Protein AF-A0A831RT32-F1 (afdb_monomer_lite)

pLDDT: mean 75.42, std 24.75, range [31.48, 98.69]

Organism: NCBI:txid1076588

Radius of gyration: 24.46 Å; chains: 1; bounding box: 50×100×45 Å

Secondary structure (DSSP, 8-state):
--PPPPPPP-----------------TTSSSSSTTSSEEEESSEEEEGGG-SSSS-EEEEEE-SS--EEEEE--GGGSSS-EEEEEEEEEEE-TTEEE-TT-EEEEEEEE-TT--EEEEEEEEEETTEEEEEEEETTT--B---EEPPSSEEEEEEEEE-STT-EEEEEE--STT-EEEEEE----TT----EEEEEE-SB-TTEEEEEEEEEEEEEEEETT-------BTTB-----S----TT--EEEETTTEEEE-S--B--TT--EEEEESEEE--TT-B--TT--EEEEE-

Structure (mmCIF, N/CA/C/O backbone):
data_AF-A0A831RT32-F1
#
_entry.id   AF-A0A831RT32-F1
#
loop_
_atom_site.group_PDB
_atom_site.id
_atom_site.type_symbol
_atom_site.label_atom_id
_atom_site.label_alt_id
_atom_site.label_comp_id
_atom_site.label_asym_id
_atom_site.label_entity_id
_atom_site.label_seq_id
_atom_site.pdbx_PDB_ins_code
_atom_site.Cartn_x
_atom_site.Cartn_y
_atom_site.Cartn_z
_atom_site.occupancy
_atom_site.B_iso_or_equiv
_atom_site.auth_seq_id
_atom_site.auth_comp_id
_atom_site.auth_asym_id
_atom_site.auth_atom_id
_atom_site.pdbx_PDB_model_num
ATOM 1 N N . MET A 1 1 ? -26.803 -86.144 8.414 1.00 46.16 1 MET A N 1
ATOM 2 C CA . MET A 1 1 ? -25.944 -85.295 7.559 1.00 46.16 1 MET A CA 1
ATOM 3 C C . MET A 1 1 ? -26.724 -84.035 7.213 1.00 46.16 1 MET A C 1
ATOM 5 O O . MET A 1 1 ? -27.647 -84.109 6.420 1.00 46.16 1 MET A O 1
ATOM 9 N N . SER A 1 2 ? -26.439 -82.923 7.895 1.00 45.75 2 SER A N 1
ATOM 10 C CA . SER A 1 2 ? -27.152 -81.647 7.740 1.00 45.75 2 SER A CA 1
ATOM 11 C C . SER A 1 2 ? -26.235 -80.660 7.019 1.00 45.75 2 SER A C 1
ATOM 13 O O . SER A 1 2 ? -25.162 -80.343 7.531 1.00 45.75 2 SER A O 1
ATOM 15 N N . GLN A 1 3 ? -26.614 -80.238 5.810 1.00 43.75 3 GLN A N 1
ATOM 16 C CA . GLN A 1 3 ? -25.879 -79.235 5.039 1.00 43.75 3 GLN A CA 1
ATOM 17 C C . GLN A 1 3 ? -26.384 -77.829 5.383 1.00 43.75 3 GLN A C 1
ATOM 19 O O . GLN A 1 3 ? -27.539 -77.490 5.129 1.00 43.75 3 GLN A O 1
ATOM 24 N N . LYS A 1 4 ? -25.497 -76.997 5.942 1.00 51.19 4 LYS A N 1
ATOM 25 C CA . LYS A 1 4 ? -25.697 -75.552 6.110 1.00 51.19 4 LYS A CA 1
ATOM 26 C C . LYS A 1 4 ? -25.405 -74.841 4.781 1.00 51.19 4 LYS A C 1
ATOM 28 O O . LYS A 1 4 ? -24.271 -74.859 4.315 1.00 51.19 4 LYS A O 1
ATOM 33 N N . LYS A 1 5 ? -26.420 -74.192 4.201 1.00 55.75 5 LYS A N 1
ATOM 34 C CA . LYS A 1 5 ? -26.277 -73.207 3.114 1.00 55.75 5 LYS A CA 1
ATOM 35 C C . LYS A 1 5 ? -25.813 -71.868 3.699 1.00 55.75 5 LYS A C 1
ATOM 37 O O . LYS A 1 5 ? -26.471 -71.336 4.589 1.00 55.75 5 LYS A O 1
ATOM 42 N N . ALA A 1 6 ? -24.706 -71.333 3.189 1.00 46.09 6 ALA A N 1
ATOM 43 C CA . ALA A 1 6 ? -24.235 -69.980 3.470 1.00 46.09 6 ALA A CA 1
ATOM 44 C C . ALA A 1 6 ? -24.853 -68.993 2.464 1.00 46.09 6 ALA A C 1
ATOM 46 O O . ALA A 1 6 ? -24.818 -69.234 1.258 1.00 46.09 6 ALA A O 1
ATOM 47 N N . ALA A 1 7 ? -25.434 -67.902 2.964 1.00 46.53 7 ALA A N 1
ATOM 48 C CA . ALA A 1 7 ? -25.943 -66.796 2.161 1.00 46.53 7 ALA A CA 1
ATOM 49 C C . ALA A 1 7 ? -24.813 -65.780 1.924 1.00 46.53 7 ALA A C 1
ATOM 51 O O . ALA A 1 7 ? -24.265 -65.228 2.876 1.00 46.53 7 ALA A O 1
ATOM 52 N N . GLY A 1 8 ? -24.453 -65.560 0.657 1.00 40.28 8 GLY A N 1
ATOM 53 C CA . GLY A 1 8 ? -23.515 -64.518 0.242 1.00 40.28 8 GLY A CA 1
ATOM 54 C C . GLY A 1 8 ? -24.227 -63.172 0.120 1.00 40.28 8 GLY A C 1
ATOM 55 O O . GLY A 1 8 ? -25.180 -63.047 -0.647 1.00 40.28 8 GLY A O 1
ATOM 56 N N . SER A 1 9 ? -23.770 -62.178 0.882 1.00 47.66 9 SER A N 1
ATOM 57 C CA . SER A 1 9 ? -24.224 -60.788 0.788 1.00 47.66 9 SER A CA 1
ATOM 58 C C . SER A 1 9 ? -23.385 -60.045 -0.253 1.00 47.66 9 SER A C 1
ATOM 60 O O . SER A 1 9 ? -22.160 -59.991 -0.152 1.00 47.66 9 SER A O 1
ATOM 62 N N . LEU A 1 10 ? -24.052 -59.510 -1.276 1.00 48.50 10 LEU A N 1
ATOM 63 C CA . LEU A 1 10 ? -23.459 -58.784 -2.395 1.00 48.50 10 LEU A CA 1
ATOM 64 C C . LEU A 1 10 ? -23.411 -57.284 -2.045 1.00 48.50 10 LEU A C 1
ATOM 66 O O . LEU A 1 10 ? -24.408 -56.579 -2.187 1.00 48.50 10 LEU A O 1
ATOM 70 N N . PHE A 1 11 ? -22.266 -56.790 -1.572 1.00 36.91 11 PHE A N 1
ATOM 71 C CA . PHE A 1 11 ? -22.050 -55.356 -1.347 1.00 36.91 11 PHE A CA 1
ATOM 72 C C . PHE A 1 11 ? -21.771 -54.652 -2.684 1.00 36.91 11 PHE A C 1
ATOM 74 O O . PHE A 1 11 ? -20.750 -54.896 -3.326 1.00 36.91 11 PHE A O 1
ATOM 81 N N . ARG A 1 12 ? -22.685 -53.775 -3.117 1.00 42.41 12 ARG A N 1
ATOM 82 C CA . ARG A 1 12 ? -22.475 -52.847 -4.239 1.00 42.41 12 ARG A CA 1
ATOM 83 C C . ARG A 1 12 ? -21.826 -51.566 -3.710 1.00 42.41 12 ARG A C 1
ATOM 85 O O . ARG A 1 12 ? -22.452 -50.847 -2.939 1.00 42.41 12 ARG A O 1
ATOM 92 N N . PHE A 1 13 ? -20.600 -51.281 -4.142 1.00 34.03 13 PHE A N 1
ATOM 93 C CA . PHE A 1 13 ? -19.961 -49.979 -3.952 1.00 34.03 13 PHE A CA 1
ATOM 94 C C . PHE A 1 13 ? -20.549 -48.977 -4.951 1.00 34.03 13 PHE A C 1
ATOM 96 O O . PHE A 1 13 ? -20.459 -49.172 -6.163 1.00 34.03 13 PHE A O 1
ATOM 103 N N . LEU A 1 14 ? -21.180 -47.925 -4.432 1.00 34.22 14 LEU A N 1
ATOM 104 C CA . LEU A 1 14 ? -21.612 -46.759 -5.193 1.00 34.22 14 LEU A CA 1
ATOM 105 C C . LEU A 1 14 ? -20.504 -45.705 -5.069 1.00 34.22 14 LEU A C 1
ATOM 107 O O . LEU A 1 14 ? -20.332 -45.110 -4.008 1.00 34.22 14 LEU A O 1
ATOM 111 N N . THR A 1 15 ? -19.718 -45.514 -6.124 1.00 34.31 15 THR A N 1
ATOM 112 C CA . THR A 1 15 ? -18.661 -44.497 -6.158 1.00 34.31 15 THR A CA 1
ATOM 113 C C . THR A 1 15 ? -19.296 -43.138 -6.449 1.00 34.31 15 THR A C 1
ATOM 115 O O . THR A 1 15 ? -19.610 -42.824 -7.595 1.00 34.31 15 THR A O 1
ATOM 118 N N . LEU A 1 16 ? -19.531 -42.341 -5.406 1.00 33.62 16 LEU A N 1
ATOM 119 C CA . LEU A 1 16 ? -19.860 -40.922 -5.534 1.00 33.62 16 LEU A CA 1
ATOM 120 C C . LEU A 1 16 ? -18.562 -40.164 -5.832 1.00 33.62 16 LEU A C 1
ATOM 122 O O . LEU A 1 16 ? -17.690 -40.047 -4.975 1.00 33.62 16 LEU A O 1
ATOM 126 N N . ALA A 1 17 ? -18.417 -39.683 -7.065 1.00 36.03 17 ALA A N 1
ATOM 127 C CA . ALA A 1 17 ? -17.377 -38.727 -7.413 1.00 36.03 17 ALA A CA 1
ATOM 128 C C . ALA A 1 17 ? -17.762 -37.365 -6.816 1.00 36.03 17 ALA A C 1
ATOM 130 O O . ALA A 1 17 ? -18.575 -36.636 -7.383 1.00 36.03 17 ALA A O 1
ATOM 131 N N . SER A 1 18 ? -17.218 -37.049 -5.642 1.00 35.16 18 SER A N 1
ATOM 132 C CA . SER A 1 18 ? -17.316 -35.716 -5.052 1.00 35.16 18 SER A CA 1
ATOM 133 C C . SER A 1 18 ? -16.333 -34.786 -5.757 1.00 35.16 18 SER A C 1
ATOM 135 O O . SER A 1 18 ? -15.127 -34.847 -5.527 1.00 35.16 18 SER A O 1
ATOM 137 N N . THR A 1 19 ? -16.847 -33.926 -6.632 1.00 34.12 19 THR A N 1
ATOM 138 C CA . THR A 1 19 ? -16.092 -32.815 -7.219 1.00 34.12 19 THR A CA 1
ATOM 139 C C . THR A 1 19 ? -15.856 -31.766 -6.131 1.00 34.12 19 THR A C 1
ATOM 141 O O . THR A 1 19 ? -16.726 -30.951 -5.835 1.00 34.12 19 THR A O 1
ATOM 144 N N . PHE A 1 20 ? -14.696 -31.830 -5.484 1.00 37.28 20 PHE A N 1
ATOM 145 C CA . PHE A 1 20 ? -14.276 -30.883 -4.454 1.00 37.28 20 PHE A CA 1
ATOM 146 C C . PHE A 1 20 ? -13.779 -29.589 -5.120 1.00 37.28 20 PHE A C 1
ATOM 148 O O . PHE A 1 20 ? -12.751 -29.592 -5.795 1.00 37.28 20 PHE A O 1
ATOM 155 N N . PHE A 1 21 ? -14.499 -28.480 -4.938 1.00 31.48 21 PHE A N 1
ATOM 156 C CA . PHE A 1 21 ? -13.998 -27.143 -5.261 1.00 31.48 21 PHE A CA 1
ATOM 157 C C . PHE A 1 21 ? -13.186 -26.622 -4.069 1.00 31.48 21 PHE A C 1
ATOM 159 O O . PHE A 1 21 ? -13.742 -26.216 -3.050 1.00 31.48 21 PHE A O 1
ATOM 166 N N . LEU A 1 22 ? -11.858 -26.642 -4.188 1.00 33.75 22 LEU A N 1
ATOM 167 C CA . LEU A 1 22 ? -10.961 -25.938 -3.274 1.00 33.75 22 LEU A CA 1
ATOM 168 C C . LEU A 1 22 ? -11.117 -24.428 -3.505 1.00 33.75 22 LEU A C 1
ATOM 170 O O . LEU A 1 22 ? -10.600 -23.893 -4.482 1.00 33.75 22 LEU A O 1
ATOM 174 N N . PHE A 1 23 ? -11.788 -23.720 -2.595 1.00 35.06 23 PHE A N 1
ATOM 175 C CA . PHE A 1 23 ? -11.632 -22.267 -2.481 1.00 35.06 23 PHE A CA 1
ATOM 176 C C . PHE A 1 23 ? -10.277 -21.967 -1.825 1.00 35.06 23 PHE A C 1
ATOM 178 O O . PHE A 1 23 ? -10.206 -21.574 -0.659 1.00 35.06 23 PHE A O 1
ATOM 185 N N . GLN A 1 24 ? -9.184 -22.163 -2.567 1.00 36.88 24 GLN A N 1
ATOM 186 C CA . GLN A 1 24 ? -7.940 -21.465 -2.263 1.00 36.88 24 GLN A CA 1
ATOM 187 C C . GLN A 1 24 ? -8.232 -19.968 -2.389 1.00 36.88 24 GLN A C 1
ATOM 189 O O . GLN A 1 24 ? -8.545 -19.480 -3.470 1.00 36.88 24 GLN A O 1
ATOM 194 N N . GLN A 1 25 ? -8.102 -19.215 -1.298 1.00 41.03 25 GLN A N 1
ATOM 195 C CA . GLN A 1 25 ? -7.985 -17.757 -1.379 1.00 41.03 25 GLN A CA 1
ATOM 196 C C . GLN A 1 25 ? -6.566 -17.346 -1.796 1.00 41.03 25 GLN A C 1
ATOM 198 O O . GLN A 1 25 ? -5.976 -16.442 -1.221 1.00 41.03 25 GLN A O 1
ATOM 203 N N . GLY A 1 26 ? -6.025 -18.023 -2.809 1.00 45.09 26 GLY A N 1
ATOM 204 C CA . GLY A 1 26 ? -4.974 -17.472 -3.641 1.00 45.09 26 GLY A CA 1
ATOM 205 C C . GLY A 1 26 ? -5.675 -16.716 -4.755 1.00 45.09 26 GLY A C 1
ATOM 206 O O . GLY A 1 26 ? -6.022 -17.306 -5.775 1.00 45.09 26 GLY A O 1
ATOM 207 N N . GLN A 1 27 ? -5.922 -15.421 -4.576 1.00 47.28 27 GLN A N 1
ATOM 208 C CA . GLN A 1 27 ? -6.467 -14.571 -5.641 1.00 47.28 27 GLN A CA 1
ATOM 209 C C . GLN A 1 27 ? -5.466 -14.339 -6.804 1.00 47.28 27 GLN A C 1
ATOM 211 O O . GLN A 1 27 ? -5.582 -13.360 -7.528 1.00 47.28 27 GLN A O 1
ATOM 216 N N . ALA A 1 28 ? -4.515 -15.258 -7.017 1.00 41.78 28 ALA A N 1
ATOM 217 C CA . ALA A 1 28 ? -3.429 -15.166 -7.993 1.00 41.78 28 ALA A CA 1
ATOM 218 C C . ALA A 1 28 ? -3.526 -16.173 -9.165 1.00 41.78 28 ALA A C 1
ATOM 220 O O . ALA A 1 28 ? -2.687 -16.149 -10.056 1.00 41.78 28 ALA A O 1
ATOM 221 N N . LEU A 1 29 ? -4.535 -17.058 -9.221 1.00 48.84 29 LEU A N 1
ATOM 222 C CA . LEU A 1 29 ? -4.572 -18.138 -10.234 1.00 48.84 29 LEU A CA 1
ATOM 223 C C . LEU A 1 29 ? -4.987 -17.711 -11.652 1.00 48.84 29 LEU A C 1
ATOM 225 O O . LEU A 1 29 ? -4.848 -18.482 -12.597 1.00 48.84 29 LEU A O 1
ATOM 229 N N . ALA A 1 30 ? -5.478 -16.492 -11.831 1.00 61.38 30 ALA A N 1
ATOM 230 C CA . ALA A 1 30 ? -5.622 -15.893 -13.148 1.00 61.38 30 ALA A CA 1
ATOM 231 C C . ALA A 1 30 ? -4.913 -14.552 -13.069 1.00 61.38 30 ALA A C 1
ATOM 233 O O . ALA A 1 30 ? -5.273 -13.772 -12.194 1.00 61.38 30 ALA A O 1
ATOM 234 N N . CYS A 1 31 ? -3.932 -14.291 -13.938 1.00 83.62 31 CYS A N 1
ATOM 235 C CA . CYS A 1 31 ? -3.290 -12.984 -14.114 1.00 83.62 31 CYS A CA 1
ATOM 236 C C . CYS A 1 31 ? -4.353 -11.922 -14.459 1.00 83.62 31 CYS A C 1
ATOM 238 O O . CYS A 1 31 ? -4.550 -11.548 -15.612 1.00 83.62 31 CYS A O 1
ATOM 240 N N . SER A 1 32 ? -5.109 -11.502 -13.454 1.00 89.69 32 SER A N 1
ATOM 241 C CA . SER A 1 32 ? -6.352 -10.757 -13.546 1.00 89.69 32 SER A CA 1
ATOM 242 C C . SER A 1 32 ? -6.534 -9.968 -12.261 1.00 89.69 32 SER A C 1
ATOM 244 O O . SER A 1 32 ? -6.244 -10.448 -11.167 1.00 89.69 32 SER A O 1
ATOM 246 N N . THR A 1 33 ? -7.089 -8.769 -12.386 1.00 92.00 33 THR A N 1
ATOM 247 C CA . THR A 1 33 ? -7.470 -7.939 -11.242 1.00 92.00 33 THR A CA 1
ATOM 248 C C . THR A 1 33 ? -8.922 -8.159 -10.809 1.00 92.00 33 THR A C 1
ATOM 250 O O . THR A 1 33 ? -9.386 -7.511 -9.879 1.00 92.00 33 THR A O 1
ATOM 253 N N . SER A 1 34 ? -9.647 -9.101 -11.425 1.00 89.81 34 SER A N 1
ATOM 254 C CA . SER A 1 34 ? -11.077 -9.365 -11.169 1.00 89.81 34 SER A CA 1
ATOM 255 C C . SER A 1 34 ? -11.418 -9.785 -9.737 1.00 89.81 34 SER A C 1
ATOM 257 O O . SER A 1 34 ? -12.589 -9.889 -9.386 1.00 89.81 34 SER A O 1
ATOM 259 N N . ALA A 1 35 ? -10.405 -10.118 -8.945 1.00 84.44 35 ALA A N 1
ATOM 260 C CA . ALA A 1 35 ? -10.546 -10.546 -7.566 1.00 84.44 35 ALA A CA 1
ATOM 261 C C . ALA A 1 35 ? -10.611 -9.352 -6.583 1.00 84.44 35 ALA A C 1
ATOM 263 O O . ALA A 1 35 ? -11.144 -9.483 -5.479 1.00 84.44 35 ALA A O 1
ATOM 264 N N . TRP A 1 36 ? -10.140 -8.182 -7.031 1.00 92.19 36 TRP A N 1
ATOM 265 C CA . TRP A 1 36 ? -10.277 -6.896 -6.355 1.00 92.19 36 TRP A CA 1
ATOM 266 C C . TRP A 1 36 ? -11.690 -6.335 -6.538 1.00 92.19 36 TRP A C 1
ATOM 268 O O . TRP A 1 36 ? -12.371 -6.631 -7.519 1.00 92.19 36 TRP A O 1
ATOM 278 N N . SER A 1 37 ? -12.137 -5.487 -5.610 1.00 93.69 37 SER A N 1
ATOM 279 C CA . SER A 1 37 ? -13.464 -4.861 -5.677 1.00 93.69 37 SER A CA 1
ATOM 280 C C . SER A 1 37 ? -13.613 -3.946 -6.893 1.00 93.69 37 SER A C 1
ATOM 282 O O . SER A 1 37 ? -14.695 -3.860 -7.470 1.00 93.69 37 SER A O 1
ATOM 284 N N . SER A 1 38 ? -12.536 -3.266 -7.289 1.00 96.00 38 SER A N 1
ATOM 285 C CA . SER A 1 38 ? -12.465 -2.526 -8.549 1.00 96.00 38 SER A CA 1
ATOM 286 C C . SER A 1 38 ? -11.019 -2.342 -9.017 1.00 96.00 38 SER A C 1
ATOM 288 O O . SER A 1 38 ? -10.062 -2.559 -8.271 1.00 96.00 38 SER A O 1
ATOM 290 N N . THR A 1 39 ? -10.862 -1.939 -10.275 1.00 96.38 39 THR A N 1
ATOM 291 C CA . THR A 1 39 ? -9.598 -1.492 -10.873 1.00 96.38 39 THR A CA 1
ATOM 292 C C . THR A 1 39 ? -9.864 -0.173 -11.585 1.00 96.38 39 THR A C 1
ATOM 294 O O . THR A 1 39 ? -10.902 -0.037 -12.232 1.00 96.38 39 THR A O 1
ATOM 297 N N . ASP A 1 40 ? -8.956 0.785 -11.450 1.00 96.50 40 ASP A N 1
ATOM 298 C CA . ASP A 1 40 ? -9.033 2.089 -12.109 1.00 96.50 40 ASP A CA 1
ATOM 299 C C . ASP A 1 40 ? -7.669 2.472 -12.698 1.00 96.50 40 ASP A C 1
ATOM 301 O O . ASP A 1 40 ? -6.623 2.013 -12.233 1.00 96.50 40 ASP A O 1
ATOM 305 N N . GLY A 1 41 ? -7.684 3.314 -13.727 1.00 94.25 41 GLY A N 1
ATOM 306 C CA . GLY A 1 41 ? -6.512 3.750 -14.472 1.00 94.25 41 GLY A CA 1
ATOM 307 C C . GLY A 1 41 ? -5.870 2.650 -15.321 1.00 94.25 41 GLY A C 1
ATOM 308 O O . GLY A 1 41 ? -6.421 1.571 -15.532 1.00 94.25 41 GLY A O 1
ATOM 309 N N . THR A 1 42 ? -4.689 2.954 -15.859 1.00 92.44 42 THR A N 1
ATOM 310 C CA . THR A 1 42 ? -3.961 2.063 -16.784 1.00 92.44 42 THR A CA 1
ATOM 311 C C . THR A 1 42 ? -2.579 1.676 -16.278 1.00 92.44 42 THR A C 1
ATOM 313 O O . THR A 1 42 ? -1.903 0.875 -16.915 1.00 92.44 42 THR A O 1
ATOM 316 N N . ALA A 1 43 ? -2.130 2.253 -15.161 1.00 93.75 43 ALA A N 1
ATOM 317 C CA . ALA A 1 43 ? -0.809 1.975 -14.609 1.00 93.75 43 ALA A CA 1
ATOM 318 C C . ALA A 1 43 ? -0.735 0.652 -13.831 1.00 93.75 43 ALA A C 1
ATOM 320 O O . ALA A 1 43 ? 0.352 0.295 -13.401 1.00 93.75 43 ALA A O 1
ATOM 321 N N . VAL A 1 44 ? -1.845 -0.071 -13.635 1.00 95.12 44 VAL A N 1
ATOM 322 C CA . VAL A 1 44 ? -1.867 -1.366 -12.935 1.00 95.12 44 VAL A CA 1
ATOM 323 C C . VAL A 1 44 ? -2.308 -2.464 -13.881 1.00 95.12 44 VAL A C 1
ATOM 325 O O . VAL A 1 44 ? -3.378 -2.383 -14.482 1.00 95.12 44 VAL A O 1
ATOM 328 N N . THR A 1 45 ? -1.503 -3.517 -13.981 1.00 95.31 45 THR A N 1
ATOM 329 C CA . THR A 1 45 ? -1.826 -4.708 -14.774 1.00 95.31 45 THR A CA 1
ATOM 330 C C . THR A 1 45 ? -1.389 -5.967 -14.041 1.00 95.31 45 THR A C 1
ATOM 332 O O . THR A 1 45 ? -0.383 -5.957 -13.342 1.00 95.31 45 THR A O 1
ATOM 335 N N . ALA A 1 46 ? -2.130 -7.063 -14.192 1.00 93.12 46 ALA A N 1
ATOM 336 C CA . ALA A 1 46 ? -1.695 -8.362 -13.691 1.00 93.12 46 ALA A CA 1
ATOM 337 C C . ALA A 1 46 ? -0.856 -9.075 -14.764 1.00 93.12 46 ALA A C 1
ATOM 339 O O . ALA A 1 46 ? -1.311 -9.214 -15.901 1.00 93.12 46 ALA A O 1
ATOM 340 N N . VAL A 1 47 ? 0.365 -9.501 -14.429 1.00 94.62 47 VAL A N 1
ATOM 341 C CA . VAL A 1 47 ? 1.327 -10.068 -15.391 1.00 94.62 47 VAL A CA 1
ATOM 342 C C . VAL A 1 47 ? 2.158 -11.196 -14.777 1.00 94.62 47 VAL A C 1
ATOM 344 O O . VAL A 1 47 ? 2.454 -11.180 -13.585 1.00 94.62 47 VAL A O 1
ATOM 347 N N . ASN A 1 48 ? 2.611 -12.143 -15.606 1.00 91.19 48 ASN A N 1
ATOM 348 C CA . ASN A 1 48 ? 3.420 -13.272 -15.131 1.00 91.19 48 ASN A CA 1
ATOM 349 C C . ASN A 1 48 ? 4.817 -12.869 -14.648 1.00 91.19 48 ASN A C 1
ATOM 351 O O . ASN A 1 48 ? 5.401 -13.511 -13.786 1.00 91.19 48 ASN A O 1
ATOM 355 N N . ALA A 1 49 ? 5.375 -11.805 -15.227 1.00 87.25 49 ALA A N 1
ATOM 356 C CA . ALA A 1 49 ? 6.719 -11.342 -14.896 1.00 87.25 49 ALA A CA 1
ATOM 357 C C . ALA A 1 49 ? 6.810 -10.644 -13.526 1.00 87.25 49 ALA A C 1
ATOM 359 O O . ALA A 1 49 ? 7.914 -10.328 -13.106 1.00 87.25 49 ALA A O 1
ATOM 360 N N . ALA A 1 50 ? 5.675 -10.405 -12.862 1.00 89.81 50 ALA A N 1
ATOM 361 C CA . ALA A 1 50 ? 5.576 -9.700 -11.586 1.00 89.81 50 ALA A CA 1
ATOM 362 C C . ALA A 1 50 ? 5.351 -10.649 -10.393 1.00 89.81 50 ALA A C 1
ATOM 364 O O . ALA A 1 50 ? 4.819 -10.221 -9.376 1.00 89.81 50 ALA A O 1
ATOM 365 N N . ALA A 1 51 ? 5.693 -11.934 -10.524 1.00 90.56 51 ALA A N 1
ATOM 366 C CA . ALA A 1 51 ? 5.453 -12.938 -9.491 1.00 90.56 51 ALA A CA 1
ATOM 367 C C . ALA A 1 51 ? 6.665 -13.102 -8.554 1.00 90.56 51 ALA A C 1
ATOM 369 O O . ALA A 1 51 ? 7.786 -13.362 -9.000 1.00 90.56 51 ALA A O 1
ATOM 370 N N . TYR A 1 52 ? 6.417 -12.989 -7.253 1.00 90.62 52 TYR A N 1
ATOM 371 C CA . TYR A 1 52 ? 7.279 -13.487 -6.184 1.00 90.62 52 TYR A CA 1
ATOM 372 C C . TYR A 1 52 ? 6.939 -14.952 -5.866 1.00 90.62 52 TYR A C 1
ATOM 374 O O . TYR A 1 52 ? 7.834 -15.785 -5.721 1.00 90.62 52 TYR A O 1
ATOM 382 N N . GLU A 1 53 ? 5.645 -15.272 -5.803 1.00 86.38 53 GLU A N 1
ATOM 383 C CA . GLU A 1 53 ? 5.093 -16.602 -5.562 1.00 86.38 53 GLU A CA 1
ATOM 384 C C . GLU A 1 53 ? 4.031 -16.936 -6.624 1.00 86.38 53 GLU A C 1
ATOM 386 O O . GLU A 1 53 ? 3.181 -16.126 -6.976 1.00 86.38 53 GLU A O 1
ATOM 391 N N . GLY A 1 54 ? 4.026 -18.174 -7.121 1.00 85.50 54 GLY A N 1
ATOM 392 C CA . GLY A 1 54 ? 3.072 -18.584 -8.156 1.00 85.50 54 GLY A CA 1
ATOM 393 C C . GLY A 1 54 ? 3.390 -17.998 -9.538 1.00 85.50 54 GLY A C 1
ATOM 394 O O . GLY A 1 54 ? 4.553 -17.799 -9.879 1.00 85.50 54 GLY A O 1
ATOM 395 N N . ASP A 1 55 ? 2.350 -17.796 -10.354 1.00 87.12 55 ASP A N 1
ATOM 396 C CA . ASP A 1 55 ? 2.493 -17.519 -11.792 1.00 87.12 55 ASP A CA 1
ATOM 397 C C . ASP A 1 55 ? 2.246 -16.056 -12.184 1.00 87.12 55 ASP A C 1
ATOM 399 O O . ASP A 1 55 ? 2.524 -15.694 -13.327 1.00 87.12 55 ASP A O 1
ATOM 403 N N . CYS A 1 56 ? 1.675 -15.234 -11.298 1.00 91.25 56 CYS A N 1
ATOM 404 C CA . CYS A 1 56 ? 1.175 -13.895 -11.612 1.00 91.25 56 CYS A CA 1
ATOM 405 C C . CYS A 1 56 ? 1.327 -12.950 -10.417 1.00 91.25 56 CYS A C 1
ATOM 407 O O . CYS A 1 56 ? 1.009 -13.343 -9.303 1.00 91.25 56 CYS A O 1
ATOM 409 N N . GLY A 1 57 ? 1.651 -11.684 -10.682 1.00 93.56 57 GLY A N 1
ATOM 410 C CA . GLY A 1 57 ? 1.518 -10.590 -9.716 1.00 93.56 57 GLY A CA 1
ATOM 411 C C . GLY A 1 57 ? 1.011 -9.308 -10.377 1.00 93.56 57 GLY A C 1
ATOM 412 O O . GLY A 1 57 ? 0.606 -9.307 -11.544 1.00 93.56 57 GLY A O 1
ATOM 413 N N . LEU A 1 58 ? 1.007 -8.207 -9.633 1.00 95.62 58 LEU A N 1
ATOM 414 C CA . LEU A 1 58 ? 0.623 -6.880 -10.107 1.00 95.62 58 LEU A CA 1
ATOM 415 C C . LEU A 1 58 ? 1.857 -6.088 -10.532 1.00 95.62 58 LEU A C 1
ATOM 417 O O . LEU A 1 58 ? 2.759 -5.867 -9.735 1.00 95.62 58 LEU A O 1
ATOM 421 N N . ARG A 1 59 ? 1.859 -5.583 -11.761 1.00 97.50 59 ARG A N 1
ATOM 422 C CA . ARG A 1 59 ? 2.834 -4.611 -12.250 1.00 97.50 59 ARG A CA 1
ATOM 423 C C . ARG A 1 59 ? 2.253 -3.211 -12.225 1.00 97.50 59 ARG A C 1
ATOM 425 O O . ARG A 1 59 ? 1.196 -2.959 -12.811 1.00 97.50 59 ARG A O 1
ATOM 432 N N . LEU A 1 60 ? 2.996 -2.309 -11.599 1.00 97.38 60 LEU A N 1
ATOM 433 C CA . LEU A 1 60 ? 2.769 -0.875 -11.589 1.00 97.38 60 LEU A CA 1
ATOM 434 C C . LEU A 1 60 ? 3.688 -0.210 -12.609 1.00 97.38 60 LEU A C 1
ATOM 436 O O . LEU A 1 60 ? 4.901 -0.217 -12.425 1.00 97.38 60 LEU A O 1
ATOM 440 N N . THR A 1 61 ? 3.144 0.397 -13.659 1.00 97.50 61 THR A N 1
ATOM 441 C CA . THR A 1 61 ? 3.938 1.147 -14.638 1.00 97.50 61 THR A CA 1
ATOM 442 C C . THR A 1 61 ? 4.010 2.618 -14.255 1.00 97.50 61 THR A C 1
ATOM 444 O O . THR A 1 61 ? 3.016 3.343 -14.284 1.00 97.50 61 THR A O 1
ATOM 447 N N . LEU A 1 62 ? 5.216 3.080 -13.942 1.00 97.44 62 LEU A N 1
ATOM 448 C CA . LEU A 1 62 ? 5.496 4.467 -13.609 1.00 97.44 62 LEU A CA 1
ATOM 449 C C . LEU A 1 62 ? 5.858 5.240 -14.885 1.00 97.44 62 LEU A C 1
ATOM 451 O O . LEU A 1 62 ? 6.689 4.807 -15.684 1.00 97.44 62 LEU A O 1
ATOM 455 N N . SER A 1 63 ? 5.242 6.406 -15.078 1.00 94.81 63 SER A N 1
ATOM 456 C CA . SER A 1 63 ? 5.501 7.292 -16.229 1.00 94.81 63 SER A CA 1
ATOM 457 C C . SER A 1 63 ? 5.447 8.783 -15.870 1.00 94.81 63 SER A C 1
ATOM 459 O O . SER A 1 63 ? 5.321 9.644 -16.742 1.00 94.81 63 SER A O 1
ATOM 461 N N . GLY A 1 64 ? 5.463 9.089 -14.571 1.00 91.12 64 GLY A N 1
ATOM 462 C CA . GLY A 1 64 ? 5.352 10.429 -14.001 1.00 91.12 64 GLY A CA 1
ATOM 463 C C . GLY A 1 64 ? 3.995 11.126 -14.146 1.00 91.12 64 GLY A C 1
ATOM 464 O O . GLY A 1 64 ? 3.837 12.230 -13.636 1.00 91.12 64 GLY A O 1
ATOM 465 N N . THR A 1 65 ? 3.026 10.519 -14.843 1.00 89.81 65 THR A N 1
ATOM 466 C CA . THR A 1 65 ? 1.669 11.079 -15.021 1.00 89.81 65 THR A CA 1
ATOM 467 C C . THR A 1 65 ? 0.565 10.029 -15.053 1.00 89.81 65 THR A C 1
ATOM 469 O O . THR A 1 65 ? -0.549 10.322 -14.626 1.00 89.81 65 THR A O 1
ATOM 472 N N . ALA A 1 66 ? 0.837 8.815 -15.550 1.00 90.69 66 ALA A N 1
ATOM 473 C CA . ALA A 1 66 ? -0.164 7.758 -15.530 1.00 90.69 66 ALA A CA 1
ATOM 474 C C . ALA A 1 66 ? -0.388 7.272 -14.097 1.00 90.69 66 ALA A C 1
ATOM 476 O O . ALA A 1 66 ? 0.568 7.022 -13.358 1.00 90.69 66 ALA A O 1
ATOM 477 N N . THR A 1 67 ? -1.660 7.108 -13.749 1.00 96.31 67 THR A N 1
ATOM 478 C CA . THR A 1 67 ? -2.098 6.515 -12.492 1.00 96.31 67 THR A CA 1
ATOM 479 C C . THR A 1 67 ? -2.858 5.222 -12.753 1.00 96.31 67 THR A C 1
ATOM 481 O O . THR A 1 67 ? -3.302 4.918 -13.870 1.00 96.31 67 THR A O 1
ATOM 484 N N . GLY A 1 68 ? -2.961 4.411 -11.713 1.00 97.00 68 GLY A N 1
ATOM 485 C CA . GLY A 1 68 ? -3.732 3.183 -11.736 1.00 97.00 68 GLY A CA 1
ATOM 486 C C . GLY A 1 68 ? -3.709 2.522 -10.375 1.00 97.00 68 GLY A C 1
ATOM 487 O O . GLY A 1 68 ? -2.720 2.630 -9.650 1.00 97.00 68 GLY A O 1
ATOM 488 N N . LEU A 1 69 ? -4.801 1.853 -10.032 1.00 97.62 69 LEU A N 1
ATOM 489 C CA . LEU A 1 69 ? -4.966 1.188 -8.748 1.00 97.62 69 LEU A CA 1
ATOM 490 C C . LEU A 1 69 ? -5.910 -0.004 -8.849 1.00 97.62 69 LEU A C 1
ATOM 492 O O . LEU A 1 69 ? -6.803 -0.060 -9.695 1.00 97.62 69 LEU A O 1
ATOM 496 N N . VAL A 1 70 ? -5.738 -0.929 -7.919 1.00 97.19 70 VAL A N 1
ATOM 497 C CA . VAL A 1 70 ? -6.759 -1.894 -7.520 1.00 97.19 70 VAL A CA 1
ATOM 498 C C . VAL A 1 70 ? -7.293 -1.515 -6.142 1.00 97.19 70 VAL A C 1
ATOM 500 O O . VAL A 1 70 ? -6.564 -0.954 -5.322 1.00 97.19 70 VAL A O 1
ATOM 503 N N . LYS A 1 71 ? -8.575 -1.792 -5.891 1.00 97.62 71 LYS A N 1
ATOM 504 C CA . LYS A 1 71 ? -9.266 -1.437 -4.643 1.00 97.62 71 LYS A CA 1
ATOM 505 C C . LYS A 1 71 ? -9.804 -2.684 -3.943 1.00 97.62 71 LYS A C 1
ATOM 507 O O . LYS A 1 71 ? -10.481 -3.486 -4.581 1.00 97.62 71 LYS A O 1
ATOM 512 N N . ASP A 1 72 ? -9.566 -2.818 -2.638 1.00 95.56 72 ASP A N 1
ATOM 513 C CA . ASP A 1 72 ? -10.285 -3.758 -1.760 1.00 95.56 72 ASP A CA 1
ATOM 514 C C . ASP A 1 72 ? -11.242 -2.962 -0.859 1.00 95.56 72 ASP A C 1
ATOM 516 O O . ASP A 1 72 ? -10.811 -2.216 0.019 1.00 95.56 72 ASP A O 1
ATOM 520 N N . ALA A 1 73 ? -12.546 -3.111 -1.101 1.00 95.44 73 ALA A N 1
ATOM 521 C CA . ALA A 1 73 ? -13.627 -2.506 -0.320 1.00 95.44 73 ALA A CA 1
ATOM 522 C C . ALA A 1 73 ? -14.193 -3.457 0.750 1.00 95.44 73 ALA A C 1
ATOM 524 O O . ALA A 1 73 ? -15.169 -3.132 1.419 1.00 95.44 73 ALA A O 1
ATOM 525 N N . THR A 1 74 ? -13.583 -4.631 0.948 1.00 91.38 74 THR A N 1
ATOM 526 C CA . THR A 1 74 ? -13.970 -5.552 2.023 1.00 91.38 74 THR A CA 1
ATOM 527 C C . THR A 1 74 ? -13.942 -4.906 3.420 1.00 91.38 74 THR A C 1
ATOM 529 O O . THR A 1 74 ? -14.856 -5.226 4.184 1.00 91.38 74 THR A O 1
ATOM 532 N N . PRO A 1 75 ? -12.991 -4.009 3.801 1.00 92.12 75 PRO A N 1
ATOM 533 C CA . PRO A 1 75 ? -12.996 -3.400 5.137 1.00 92.12 75 PRO A CA 1
ATOM 534 C C . PRO A 1 75 ? -14.325 -2.721 5.514 1.00 92.12 75 PRO A C 1
ATOM 536 O O . PRO A 1 75 ? -14.821 -2.946 6.610 1.00 92.12 75 PRO A O 1
ATOM 539 N N . GLY A 1 76 ? -14.951 -1.980 4.599 1.00 90.81 76 GLY A N 1
ATOM 540 C CA . GLY A 1 76 ? -16.189 -1.231 4.845 1.00 90.81 76 GLY A CA 1
ATOM 541 C C . GLY A 1 76 ? -17.447 -2.093 4.939 1.00 90.81 76 GLY A C 1
ATOM 542 O O . GLY A 1 76 ? -18.524 -1.604 5.265 1.00 90.81 76 GLY A O 1
ATOM 543 N N . THR A 1 77 ? -17.331 -3.395 4.663 1.00 87.94 77 THR A N 1
ATOM 544 C CA . THR A 1 77 ? -18.466 -4.332 4.693 1.00 87.94 77 THR A CA 1
ATOM 545 C C . THR A 1 77 ? -18.548 -5.162 5.973 1.00 87.94 77 THR A C 1
ATOM 547 O O . THR A 1 77 ? -19.533 -5.876 6.167 1.00 87.94 77 THR A O 1
ATOM 550 N N . VAL A 1 78 ? -17.532 -5.107 6.845 1.00 85.00 78 VAL A N 1
ATOM 551 C CA . VAL A 1 78 ? -17.488 -5.936 8.061 1.00 85.00 78 VAL A CA 1
ATOM 552 C C . VAL A 1 78 ? -18.060 -5.203 9.274 1.00 85.00 78 VAL A C 1
ATOM 554 O O . VAL A 1 78 ? -17.977 -3.985 9.395 1.00 85.00 78 VAL A O 1
ATOM 557 N N . THR A 1 79 ? -18.660 -5.957 10.195 1.00 85.38 79 THR A N 1
ATOM 558 C CA . THR A 1 79 ? -19.181 -5.445 11.470 1.00 85.38 79 THR A CA 1
ATOM 559 C C . THR A 1 79 ? -18.692 -6.348 12.612 1.00 85.38 79 THR A C 1
ATOM 561 O O . THR A 1 79 ? -18.885 -7.563 12.520 1.00 85.38 79 THR A O 1
ATOM 564 N N . PRO A 1 80 ? -18.083 -5.807 13.689 1.00 86.56 80 PRO A N 1
ATOM 565 C CA . PRO A 1 80 ? -17.796 -4.386 13.916 1.00 86.56 80 PRO A CA 1
ATOM 566 C C . PRO A 1 80 ? -16.759 -3.836 12.927 1.00 86.56 80 PRO A C 1
ATOM 568 O O . PRO A 1 80 ? -16.033 -4.606 12.298 1.00 86.56 80 PRO A O 1
ATOM 571 N N . ALA A 1 81 ? -16.718 -2.511 12.793 1.00 86.94 81 ALA A N 1
ATOM 572 C CA . ALA A 1 81 ? -15.789 -1.838 11.899 1.00 86.94 81 ALA A CA 1
ATOM 573 C C . ALA A 1 81 ? -14.320 -2.131 12.245 1.00 86.94 81 ALA A C 1
ATOM 575 O O . ALA A 1 81 ? -13.974 -2.491 13.377 1.00 86.94 81 ALA A O 1
ATOM 576 N N . VAL A 1 82 ? -13.453 -1.987 11.242 1.00 87.44 82 VAL A N 1
ATOM 577 C CA . VAL A 1 82 ? -12.026 -2.301 11.344 1.00 87.44 82 VAL A CA 1
ATOM 578 C C . VAL A 1 82 ? -11.307 -1.215 12.142 1.00 87.44 82 VAL A C 1
ATOM 580 O O . VAL A 1 82 ? -11.149 -0.093 11.669 1.00 87.44 82 VAL A O 1
ATOM 583 N N . THR A 1 83 ? -10.830 -1.571 13.334 1.00 85.81 83 THR A N 1
ATOM 584 C CA . THR A 1 83 ? -10.051 -0.688 14.223 1.00 85.81 83 THR A CA 1
ATOM 585 C C . THR A 1 83 ? -8.565 -1.029 14.255 1.00 85.81 83 THR A C 1
ATOM 587 O O . THR A 1 83 ? -7.760 -0.293 14.820 1.00 85.81 83 THR A O 1
ATOM 590 N N . GLU A 1 84 ? -8.193 -2.160 13.663 1.00 91.56 84 GLU A N 1
ATOM 591 C CA . GLU A 1 84 ? -6.814 -2.563 13.442 1.00 91.56 84 GLU A CA 1
ATOM 592 C C . GLU A 1 84 ? -6.705 -3.264 12.090 1.00 91.56 84 GLU A C 1
ATOM 594 O O . GLU A 1 84 ? -7.495 -4.152 11.750 1.00 91.56 84 GLU A O 1
ATOM 599 N N . TYR A 1 85 ? -5.706 -2.861 11.316 1.00 93.31 85 TYR A N 1
ATOM 600 C CA . TYR A 1 85 ? -5.479 -3.335 9.966 1.00 93.31 85 TYR A CA 1
ATOM 601 C C . TYR A 1 85 ? -4.002 -3.625 9.758 1.00 93.31 85 TYR A C 1
ATOM 603 O O . TYR A 1 85 ? -3.144 -2.783 10.018 1.00 93.31 85 TYR A O 1
ATOM 611 N N . VAL A 1 86 ? -3.712 -4.821 9.259 1.00 94.56 86 VAL A N 1
ATOM 612 C CA . VAL A 1 86 ? -2.371 -5.225 8.854 1.00 94.56 86 VAL A CA 1
ATOM 613 C C . VAL A 1 86 ? -2.421 -5.642 7.396 1.00 94.56 86 VAL A C 1
ATOM 615 O O . VAL A 1 86 ? -3.176 -6.547 7.044 1.00 94.56 86 VAL A O 1
ATOM 618 N N . ALA A 1 87 ? -1.602 -5.024 6.554 1.00 95.06 87 ALA A N 1
ATOM 619 C CA . ALA A 1 87 ? -1.362 -5.486 5.191 1.00 95.06 87 ALA A CA 1
ATOM 620 C C . ALA A 1 87 ? 0.073 -5.980 5.056 1.00 95.06 87 ALA A C 1
ATOM 622 O O . ALA A 1 87 ? 0.991 -5.404 5.631 1.00 95.06 87 ALA A O 1
ATOM 623 N N . ARG A 1 88 ? 0.258 -7.039 4.273 1.00 95.00 88 ARG A N 1
ATOM 624 C CA . ARG A 1 88 ? 1.558 -7.522 3.826 1.00 95.00 88 ARG A CA 1
ATOM 625 C C . ARG A 1 88 ? 1.506 -7.783 2.334 1.00 95.00 88 ARG A C 1
ATOM 627 O O . ARG A 1 88 ? 0.556 -8.390 1.857 1.00 95.00 88 ARG A O 1
ATOM 634 N N . PHE A 1 89 ? 2.553 -7.404 1.629 1.00 95.62 89 PHE A N 1
ATOM 635 C CA . PHE A 1 89 ? 2.795 -7.807 0.249 1.00 95.62 89 PHE A CA 1
ATOM 636 C C . PHE A 1 89 ? 4.301 -7.866 0.006 1.00 95.62 89 PHE A C 1
ATOM 638 O O . PHE A 1 89 ? 5.085 -7.349 0.803 1.00 95.62 89 PHE A O 1
ATOM 645 N N . TYR A 1 90 ? 4.703 -8.509 -1.079 1.00 96.31 90 TYR A N 1
ATOM 646 C CA . TYR A 1 90 ? 6.075 -8.470 -1.562 1.00 96.31 90 TYR A CA 1
ATOM 647 C C . TYR A 1 90 ? 6.160 -7.442 -2.674 1.00 96.31 90 TYR A C 1
ATOM 649 O O . TYR A 1 90 ? 5.242 -7.356 -3.483 1.00 96.31 90 TYR A O 1
ATOM 657 N N . ALA A 1 91 ? 7.228 -6.653 -2.703 1.00 97.94 91 ALA A N 1
ATOM 658 C CA . ALA A 1 91 ? 7.437 -5.646 -3.733 1.00 97.94 91 ALA A CA 1
ATOM 659 C C . ALA A 1 91 ? 8.864 -5.699 -4.288 1.00 97.94 91 ALA A C 1
ATOM 661 O O . ALA A 1 91 ? 9.818 -5.923 -3.540 1.00 97.94 91 ALA A O 1
ATOM 662 N N . TYR A 1 92 ? 8.996 -5.479 -5.593 1.00 98.19 92 TYR A N 1
ATOM 663 C CA . TYR A 1 92 ? 10.255 -5.415 -6.328 1.00 98.19 92 TYR A CA 1
ATOM 664 C C . TYR A 1 92 ? 10.403 -4.029 -6.956 1.00 98.19 92 TYR A C 1
ATOM 666 O O . TYR A 1 92 ? 9.605 -3.641 -7.812 1.00 98.19 92 TYR A O 1
ATOM 674 N N . PHE A 1 93 ? 11.413 -3.274 -6.519 1.00 98.25 93 PHE A N 1
ATOM 675 C CA . PHE A 1 93 ? 11.610 -1.875 -6.918 1.00 98.25 93 PHE A CA 1
ATOM 676 C C . PHE A 1 93 ? 12.804 -1.651 -7.854 1.00 98.25 93 PHE A C 1
ATOM 678 O O . PHE A 1 93 ? 12.996 -0.519 -8.289 1.00 98.25 93 PHE A O 1
ATOM 685 N N . ASP A 1 94 ? 13.611 -2.671 -8.169 1.00 98.12 94 ASP A N 1
ATOM 686 C CA . ASP A 1 94 ? 14.868 -2.465 -8.916 1.00 98.12 94 ASP A CA 1
ATOM 687 C C . ASP A 1 94 ? 14.630 -1.930 -10.343 1.00 98.12 94 ASP A C 1
ATOM 689 O O . ASP A 1 94 ? 15.475 -1.225 -10.896 1.00 98.12 94 ASP A O 1
ATOM 693 N N . ASP A 1 95 ? 13.458 -2.220 -10.918 1.00 98.00 95 ASP A N 1
ATOM 694 C CA . ASP A 1 95 ? 13.038 -1.741 -12.240 1.00 98.00 95 ASP A CA 1
ATOM 695 C C . ASP A 1 95 ? 12.394 -0.345 -12.204 1.00 98.00 95 ASP A C 1
ATOM 697 O O . ASP A 1 95 ? 12.063 0.221 -13.253 1.00 98.00 95 ASP A O 1
ATOM 701 N N . ALA A 1 96 ? 12.212 0.230 -11.016 1.00 97.81 96 ALA A N 1
ATOM 702 C CA . ALA A 1 96 ? 11.681 1.569 -10.834 1.00 97.81 96 ALA A CA 1
ATOM 703 C C . ALA A 1 96 ? 12.816 2.592 -10.807 1.00 97.81 96 ALA A C 1
ATOM 705 O O . ALA A 1 96 ? 13.859 2.408 -10.184 1.00 97.81 96 ALA A O 1
ATOM 706 N N . GLN A 1 97 ? 12.594 3.720 -11.467 1.00 97.88 97 GLN A N 1
ATOM 707 C CA . GLN A 1 97 ? 13.527 4.835 -11.517 1.00 97.88 97 GLN A CA 1
ATOM 708 C C . GLN A 1 97 ? 12.834 6.059 -10.940 1.00 97.88 97 GLN A C 1
ATOM 710 O O . GLN A 1 97 ? 11.925 6.610 -11.561 1.00 97.88 97 GLN A O 1
ATOM 715 N N . LEU A 1 98 ? 13.246 6.471 -9.744 1.00 98.19 98 LEU A N 1
ATOM 716 C CA . LEU A 1 98 ? 12.730 7.657 -9.070 1.00 98.19 98 LEU A CA 1
ATOM 717 C C . LEU A 1 98 ? 13.869 8.665 -8.927 1.00 98.19 98 LEU A C 1
ATOM 719 O O . LEU A 1 98 ? 14.862 8.408 -8.246 1.00 98.19 98 LEU A O 1
ATOM 723 N N . SER A 1 99 ? 13.721 9.827 -9.560 1.00 97.88 99 SER A N 1
ATOM 724 C CA . SER A 1 99 ? 14.655 10.941 -9.371 1.00 97.88 99 SER A CA 1
ATOM 725 C C . SER A 1 99 ? 14.640 11.413 -7.914 1.00 97.88 99 SER A C 1
ATOM 727 O O . SER A 1 99 ? 13.653 11.231 -7.203 1.00 97.88 99 SER A O 1
ATOM 729 N N . ASN A 1 100 ? 15.722 12.044 -7.450 1.00 97.81 100 ASN A N 1
ATOM 730 C CA . ASN A 1 100 ? 15.795 12.537 -6.073 1.00 97.81 100 ASN A CA 1
ATOM 731 C C . ASN A 1 100 ? 14.657 13.535 -5.778 1.00 97.81 100 ASN A C 1
ATOM 733 O O . ASN A 1 100 ? 14.590 14.596 -6.399 1.00 97.81 100 ASN A O 1
ATOM 737 N N . GLY A 1 101 ? 13.785 13.193 -4.828 1.00 97.00 101 GLY A N 1
ATOM 738 C CA . GLY A 1 101 ? 12.583 13.951 -4.468 1.00 97.00 101 GLY A CA 1
ATOM 739 C C . GLY A 1 101 ? 11.324 13.609 -5.276 1.00 97.00 101 GLY A C 1
ATOM 740 O O . GLY A 1 101 ? 10.238 14.032 -4.883 1.00 97.00 101 GLY A O 1
ATOM 741 N N . SER A 1 102 ? 11.430 12.834 -6.360 1.00 97.81 102 SER A N 1
ATOM 742 C CA . SER A 1 102 ? 10.261 12.274 -7.047 1.00 97.81 102 SER A CA 1
ATOM 743 C C . SER A 1 102 ? 9.627 11.174 -6.202 1.00 97.81 102 SER A C 1
ATOM 745 O O . SER A 1 102 ? 10.304 10.491 -5.436 1.00 97.81 102 SER A O 1
ATOM 747 N N . GLU A 1 103 ? 8.318 11.014 -6.334 1.00 97.44 103 GLU A N 1
ATOM 748 C CA . GLU A 1 103 ? 7.491 10.218 -5.445 1.00 97.44 103 GLU A CA 1
ATOM 749 C C . GLU A 1 103 ? 6.238 9.711 -6.154 1.00 97.44 103 GLU A C 1
ATOM 751 O O . GLU A 1 103 ? 5.687 10.364 -7.046 1.00 97.44 103 GLU A O 1
ATOM 756 N N . PHE A 1 104 ? 5.769 8.551 -5.712 1.00 97.81 104 PHE A N 1
ATOM 757 C CA . PHE A 1 104 ? 4.438 8.066 -6.027 1.00 97.81 104 PHE A CA 1
ATOM 758 C C . PHE A 1 104 ? 3.800 7.431 -4.786 1.00 97.81 104 PHE A C 1
ATOM 760 O O . PHE A 1 104 ? 4.489 6.919 -3.896 1.00 97.81 104 PHE A O 1
ATOM 767 N N . THR A 1 105 ? 2.472 7.456 -4.734 1.00 98.38 105 THR A N 1
ATOM 768 C CA . THR A 1 105 ? 1.701 6.803 -3.672 1.00 98.38 105 THR A CA 1
ATOM 769 C C . THR A 1 105 ? 1.434 5.352 -4.054 1.00 98.38 105 THR A C 1
ATOM 771 O O . THR A 1 105 ? 0.787 5.097 -5.071 1.00 98.38 105 THR A O 1
ATOM 774 N N . LEU A 1 106 ? 1.922 4.420 -3.232 1.00 98.38 106 LEU A N 1
ATOM 775 C CA . LEU A 1 106 ? 1.846 2.977 -3.459 1.00 98.38 106 LEU A CA 1
ATOM 776 C C . LEU A 1 106 ? 0.578 2.354 -2.859 1.00 98.38 106 LEU A C 1
ATOM 778 O O . LEU A 1 106 ? -0.040 1.478 -3.463 1.00 98.38 106 LEU A O 1
ATOM 782 N N . PHE A 1 107 ? 0.195 2.794 -1.662 1.00 98.62 107 PHE A N 1
ATOM 783 C CA . PHE A 1 107 ? -0.946 2.258 -0.923 1.00 98.62 107 PHE A CA 1
ATOM 784 C C . PHE A 1 107 ? -1.680 3.383 -0.203 1.00 98.62 107 PHE A C 1
ATOM 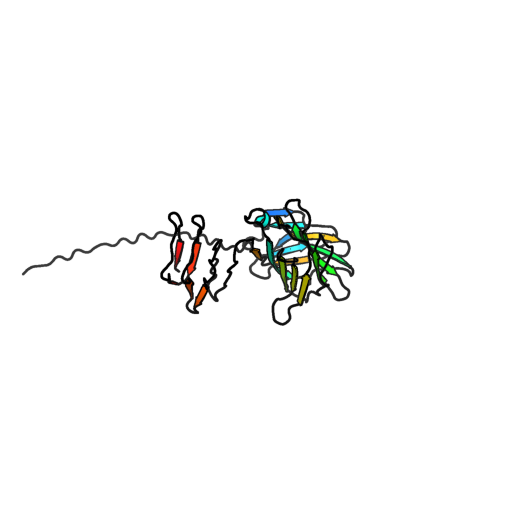786 O O . PHE A 1 107 ? -1.017 4.197 0.433 1.00 98.62 107 PHE A O 1
ATOM 793 N N . ASN A 1 108 ? -3.015 3.361 -0.230 1.00 98.25 108 ASN A N 1
ATOM 794 C CA . ASN A 1 108 ? -3.873 4.250 0.559 1.00 98.25 108 ASN A CA 1
ATOM 795 C C . ASN A 1 108 ? -4.903 3.453 1.352 1.00 98.25 108 ASN A C 1
ATOM 797 O O . ASN A 1 108 ? -5.525 2.540 0.812 1.00 98.25 108 ASN A O 1
ATOM 801 N N . ALA A 1 109 ? -5.141 3.854 2.598 1.00 97.94 109 ALA A N 1
ATOM 802 C CA . ALA A 1 109 ? -6.348 3.502 3.334 1.00 97.94 109 ALA A CA 1
ATOM 803 C C . ALA A 1 109 ? -7.317 4.685 3.324 1.00 97.94 109 ALA A C 1
ATOM 805 O O . ALA A 1 109 ? -6.901 5.825 3.530 1.00 97.94 109 ALA A O 1
ATOM 806 N N . LEU A 1 110 ? -8.596 4.406 3.087 1.00 98.00 110 LEU A N 1
ATOM 807 C CA . LEU A 1 110 ? -9.653 5.403 2.957 1.00 98.00 110 LEU A CA 1
ATOM 808 C C . LEU A 1 110 ? -10.780 5.148 3.960 1.00 98.00 110 LEU A C 1
ATOM 810 O O . LEU A 1 110 ? -11.100 3.991 4.255 1.00 98.00 110 LEU A O 1
ATOM 814 N N . ASP A 1 111 ? -11.416 6.222 4.420 1.00 96.38 111 ASP A N 1
ATOM 815 C CA . ASP A 1 111 ? -12.678 6.162 5.161 1.00 96.38 111 ASP A CA 1
ATOM 816 C C . ASP A 1 111 ? -13.899 6.027 4.227 1.00 96.38 111 ASP A C 1
ATOM 818 O O . ASP A 1 111 ? -13.786 6.005 2.996 1.00 96.38 111 ASP A O 1
ATOM 822 N N . SER A 1 112 ? -15.098 5.955 4.813 1.00 95.50 112 SER A N 1
ATOM 823 C CA . SER A 1 112 ? -16.366 5.848 4.069 1.00 95.50 112 SER A CA 1
ATOM 824 C C . SER A 1 112 ? -16.698 7.084 3.217 1.00 95.50 112 SER A C 1
ATOM 826 O O . SER A 1 112 ? -17.498 7.002 2.284 1.00 95.50 112 SER A O 1
ATOM 828 N N . GLY A 1 113 ? -16.067 8.226 3.501 1.00 96.62 113 GLY A N 1
ATOM 829 C CA . GLY A 1 113 ? -16.126 9.451 2.708 1.00 96.62 113 GLY A CA 1
ATOM 830 C C . GLY A 1 113 ? -15.094 9.501 1.578 1.00 96.62 113 GLY A C 1
ATOM 831 O O . GLY A 1 113 ? -15.053 10.493 0.854 1.00 96.62 113 GLY A O 1
ATOM 832 N N . SER A 1 114 ? -14.291 8.445 1.393 1.00 96.56 114 SER A N 1
ATOM 833 C CA . SER A 1 114 ? -13.127 8.418 0.495 1.00 96.56 114 SER A CA 1
ATOM 834 C C . SER A 1 114 ? -12.029 9.426 0.861 1.00 96.56 114 SER A C 1
ATOM 836 O O . SER A 1 114 ? -11.226 9.789 0.001 1.00 96.56 114 SER A O 1
ATOM 838 N N . ASN A 1 115 ? -11.971 9.869 2.118 1.00 97.00 115 ASN A N 1
ATOM 839 C CA . ASN A 1 115 ? -10.847 10.650 2.625 1.00 97.00 115 ASN A CA 1
ATOM 840 C C . ASN A 1 115 ? -9.681 9.710 2.948 1.00 97.00 115 ASN A C 1
ATOM 842 O O . ASN A 1 115 ? -9.890 8.612 3.466 1.00 97.00 115 ASN A O 1
ATOM 846 N N . GLU A 1 116 ? -8.456 10.143 2.650 1.00 97.44 116 GLU A N 1
ATOM 847 C CA . GLU A 1 116 ? -7.251 9.403 3.025 1.00 97.44 116 GLU A CA 1
ATOM 848 C C . GLU A 1 116 ? -7.105 9.373 4.550 1.00 97.44 116 GLU A C 1
ATOM 850 O O . GLU A 1 116 ? -7.242 10.400 5.210 1.00 97.44 116 GLU A O 1
ATOM 855 N N . LEU A 1 117 ? -6.840 8.186 5.095 1.00 96.69 117 LEU A N 1
ATOM 856 C CA . LEU A 1 117 ? -6.503 7.973 6.503 1.00 96.69 117 LEU A CA 1
ATOM 857 C C . LEU A 1 117 ? -4.987 7.908 6.675 1.00 96.69 117 LEU A C 1
ATOM 859 O O . LEU A 1 117 ? -4.410 8.601 7.509 1.00 96.69 117 LEU A O 1
ATOM 863 N N . PHE A 1 118 ? -4.338 7.084 5.856 1.00 98.00 118 PHE A N 1
ATOM 864 C CA . PHE A 1 118 ? -2.889 7.011 5.766 1.00 98.00 118 PHE A CA 1
ATOM 865 C C . PHE A 1 118 ? -2.454 6.500 4.396 1.00 98.00 118 PHE A C 1
ATOM 867 O O . PHE A 1 118 ? -3.215 5.819 3.695 1.00 98.00 118 PHE A O 1
ATOM 874 N N . SER A 1 119 ? -1.200 6.777 4.055 1.00 98.44 119 SER A N 1
ATOM 875 C CA . SER A 1 119 ? -0.597 6.370 2.793 1.00 98.44 119 SER A CA 1
ATOM 876 C C . SER A 1 119 ? 0.819 5.825 2.961 1.00 98.44 119 SER A C 1
ATOM 878 O O . SER A 1 119 ? 1.585 6.264 3.817 1.00 98.44 119 SER A O 1
ATOM 880 N N . LEU A 1 120 ? 1.171 4.843 2.126 1.00 98.69 120 LEU A N 1
ATOM 881 C CA . LEU A 1 120 ? 2.548 4.410 1.892 1.00 98.69 120 LEU A CA 1
ATOM 882 C C . LEU A 1 120 ? 3.036 5.061 0.608 1.00 98.69 120 LEU A C 1
ATOM 884 O O . LEU A 1 120 ? 2.453 4.862 -0.464 1.00 98.69 120 LEU A O 1
ATOM 888 N N . LYS A 1 121 ? 4.141 5.787 0.708 1.00 98.62 121 LYS A N 1
ATOM 889 C CA . LYS A 1 121 ? 4.738 6.510 -0.410 1.00 98.62 121 LYS A CA 1
ATOM 890 C C . LYS A 1 121 ? 6.138 5.983 -0.682 1.00 98.62 121 LYS A C 1
ATOM 892 O O . LYS A 1 121 ? 6.870 5.618 0.239 1.00 98.62 121 LYS A O 1
ATOM 897 N N . ALA A 1 122 ? 6.494 5.937 -1.960 1.00 98.44 122 ALA A N 1
ATOM 898 C CA . ALA A 1 122 ? 7.826 5.582 -2.423 1.00 98.44 122 ALA A CA 1
ATOM 899 C C . ALA A 1 122 ? 8.496 6.814 -3.019 1.00 98.44 122 ALA A C 1
ATOM 901 O O . ALA A 1 122 ? 7.945 7.437 -3.924 1.00 98.44 122 ALA A O 1
ATOM 902 N N . ARG A 1 123 ? 9.687 7.151 -2.522 1.00 98.31 123 ARG A N 1
ATOM 903 C CA . ARG A 1 123 ? 10.431 8.358 -2.882 1.00 98.31 123 ARG A CA 1
ATOM 904 C C . ARG A 1 123 ? 11.831 8.019 -3.375 1.00 98.31 123 ARG A C 1
ATOM 906 O O . ARG A 1 123 ? 12.535 7.212 -2.773 1.00 98.31 123 ARG A O 1
ATOM 913 N N . GLY A 1 124 ? 12.265 8.688 -4.437 1.00 98.25 124 GLY A N 1
ATOM 914 C CA . GLY A 1 124 ? 13.654 8.659 -4.878 1.00 98.25 124 GLY A CA 1
ATOM 915 C C . GLY A 1 124 ? 14.537 9.483 -3.946 1.00 98.25 124 GLY A C 1
ATOM 916 O O . GLY A 1 124 ? 14.242 10.640 -3.647 1.00 98.25 124 GLY A O 1
ATOM 917 N N . THR A 1 125 ? 15.642 8.902 -3.498 1.00 97.88 125 THR A N 1
ATOM 918 C CA . THR A 1 125 ? 16.672 9.569 -2.694 1.00 97.88 125 THR A CA 1
ATOM 919 C C . THR A 1 125 ? 18.020 9.483 -3.404 1.00 97.88 125 THR A C 1
ATOM 921 O O . THR A 1 125 ? 18.192 8.711 -4.347 1.00 97.88 125 THR A O 1
ATOM 924 N N . ALA A 1 126 ? 19.023 10.216 -2.919 1.00 96.94 126 ALA A N 1
ATOM 925 C CA . ALA A 1 126 ? 20.393 10.079 -3.418 1.00 96.94 126 ALA A CA 1
ATOM 926 C C . ALA A 1 126 ? 20.971 8.654 -3.261 1.00 96.94 126 ALA A C 1
ATOM 928 O O . ALA A 1 126 ? 21.906 8.304 -3.976 1.00 96.94 126 ALA A O 1
ATOM 929 N N . ALA A 1 127 ? 20.434 7.847 -2.338 1.00 96.69 127 ALA A N 1
ATOM 930 C CA . ALA A 1 127 ? 20.887 6.483 -2.066 1.00 96.69 127 ALA A CA 1
ATOM 931 C C . ALA A 1 127 ? 20.020 5.396 -2.734 1.00 96.69 127 ALA A C 1
ATOM 933 O O . ALA A 1 127 ? 20.349 4.219 -2.620 1.00 96.69 127 ALA A O 1
ATOM 934 N N . GLY A 1 128 ? 18.938 5.769 -3.427 1.00 97.06 128 GLY A N 1
ATOM 935 C CA . GLY A 1 128 ? 17.992 4.839 -4.053 1.00 97.06 128 GLY A CA 1
ATOM 936 C C . GLY A 1 128 ? 16.543 5.094 -3.637 1.00 97.06 128 GLY A C 1
ATOM 937 O O . GLY A 1 128 ? 16.210 6.172 -3.138 1.00 97.06 128 GLY A O 1
ATOM 938 N N . THR A 1 129 ? 15.677 4.107 -3.847 1.00 98.31 129 THR A N 1
ATOM 939 C CA . THR A 1 129 ? 14.260 4.175 -3.463 1.00 98.31 129 THR A CA 1
ATOM 940 C C . THR A 1 129 ? 14.106 4.018 -1.954 1.00 98.31 129 THR A C 1
ATOM 942 O O . THR A 1 129 ? 14.690 3.116 -1.354 1.00 98.31 129 THR A O 1
ATOM 945 N N . ALA A 1 130 ? 13.297 4.876 -1.338 1.00 98.38 130 ALA A N 1
ATOM 946 C CA . ALA A 1 130 ? 12.892 4.757 0.054 1.00 98.38 130 ALA A CA 1
ATOM 947 C C . ALA A 1 130 ? 11.369 4.689 0.186 1.00 98.38 130 ALA A C 1
ATOM 949 O O . ALA A 1 130 ? 10.649 5.262 -0.633 1.00 98.38 130 ALA A O 1
ATOM 950 N N . LEU A 1 131 ? 10.893 4.024 1.235 1.00 98.56 131 LEU A N 1
ATOM 951 C CA . LEU A 1 131 ? 9.488 3.996 1.629 1.00 98.56 131 LEU A CA 1
ATOM 952 C C . LEU A 1 131 ? 9.277 4.776 2.917 1.00 98.56 131 LEU A C 1
ATOM 954 O O . LEU A 1 131 ? 10.131 4.769 3.806 1.00 98.56 131 LEU A O 1
ATOM 958 N N . TYR A 1 132 ? 8.115 5.404 3.033 1.00 98.44 132 TYR A N 1
ATOM 959 C CA . TYR A 1 132 ? 7.656 5.979 4.286 1.00 98.44 132 TYR A CA 1
ATOM 960 C C . TYR A 1 132 ? 6.128 5.948 4.368 1.00 98.44 132 TYR A C 1
ATOM 962 O O . TYR A 1 132 ? 5.434 5.957 3.347 1.00 98.44 132 TYR A O 1
ATOM 970 N N . LEU A 1 133 ? 5.618 5.884 5.595 1.00 98.12 133 LEU A N 1
ATOM 971 C CA . LEU A 1 133 ? 4.198 6.000 5.902 1.00 98.12 133 LEU A CA 1
ATOM 972 C C . LEU A 1 133 ? 3.870 7.427 6.327 1.00 98.12 133 LEU A C 1
ATOM 974 O O . LEU A 1 133 ? 4.667 8.053 7.022 1.00 98.12 133 LEU A O 1
ATOM 978 N N . GLU A 1 134 ? 2.696 7.911 5.944 1.00 98.06 134 GLU A N 1
ATOM 979 C CA . GLU A 1 134 ? 2.173 9.227 6.305 1.00 98.06 134 GLU A CA 1
ATOM 980 C C . GLU A 1 134 ? 0.742 9.082 6.825 1.00 98.06 134 GLU A C 1
ATOM 982 O O . GLU A 1 134 ? -0.091 8.432 6.195 1.00 98.06 134 GLU A O 1
ATOM 987 N N . ASP A 1 135 ? 0.471 9.665 7.988 1.00 97.38 135 ASP A N 1
ATOM 988 C CA . ASP A 1 135 ? -0.874 9.806 8.542 1.00 97.38 135 ASP A CA 1
ATOM 989 C C . ASP A 1 135 ? -1.508 11.091 8.000 1.00 97.38 135 ASP A C 1
ATOM 991 O O . ASP A 1 135 ? -0.933 12.176 8.131 1.00 97.38 135 ASP A O 1
ATOM 995 N N . ALA A 1 136 ? -2.686 10.977 7.391 1.00 96.25 136 ALA A N 1
ATOM 996 C CA . ALA A 1 136 ? -3.299 12.082 6.661 1.00 96.25 136 ALA A CA 1
ATOM 997 C C . ALA A 1 136 ? -3.860 13.178 7.585 1.00 96.25 136 ALA A C 1
ATOM 999 O O . ALA A 1 136 ? -3.840 14.352 7.220 1.00 96.25 136 ALA A O 1
ATOM 1000 N N . ASP A 1 137 ? -4.336 12.814 8.782 1.00 93.69 137 ASP A N 1
ATOM 1001 C CA . ASP A 1 137 ? -4.933 13.754 9.745 1.00 93.69 137 ASP A CA 1
ATOM 1002 C C . ASP A 1 137 ? -3.864 14.637 10.408 1.00 93.69 137 ASP A C 1
ATOM 1004 O O . ASP A 1 137 ? -3.968 15.864 10.448 1.00 93.69 137 ASP A O 1
ATOM 1008 N N . SER A 1 138 ? -2.790 14.018 10.903 1.00 94.81 138 SER A N 1
ATOM 1009 C CA . SER A 1 138 ? -1.728 14.726 11.623 1.00 94.81 138 SER A CA 1
ATOM 1010 C C . SER A 1 138 ? -0.591 15.228 10.729 1.00 94.81 138 SER A C 1
ATOM 1012 O O . SER A 1 138 ? 0.213 16.050 11.179 1.00 94.81 138 SER A O 1
ATOM 1014 N N . GLY A 1 139 ? -0.472 14.713 9.500 1.00 95.75 139 GLY A N 1
ATOM 1015 C CA . GLY A 1 139 ? 0.666 14.952 8.608 1.00 95.75 139 GLY A CA 1
ATOM 1016 C C . GLY A 1 139 ? 1.987 14.364 9.120 1.00 95.75 139 GLY A C 1
ATOM 1017 O O . GLY A 1 139 ? 3.055 14.675 8.588 1.00 95.75 139 GLY A O 1
ATOM 1018 N N . LYS A 1 140 ? 1.952 13.553 10.186 1.00 96.62 140 LYS A N 1
ATOM 1019 C CA . LYS A 1 140 ? 3.135 12.857 10.696 1.00 96.62 140 LYS A CA 1
ATOM 1020 C C . LYS A 1 140 ? 3.538 11.764 9.715 1.00 96.62 140 LYS A C 1
ATOM 1022 O O . LYS A 1 140 ? 2.689 11.057 9.183 1.00 96.62 140 LYS A O 1
ATOM 1027 N N . ALA A 1 141 ? 4.842 11.581 9.554 1.00 97.62 141 ALA A N 1
ATOM 1028 C CA . ALA A 1 141 ? 5.405 10.544 8.706 1.00 97.62 141 ALA A CA 1
ATOM 1029 C C . ALA A 1 141 ? 6.518 9.773 9.424 1.00 97.62 141 ALA A C 1
ATOM 1031 O O . ALA A 1 141 ? 7.158 10.304 10.337 1.00 97.62 141 ALA A O 1
ATOM 1032 N N . THR A 1 142 ? 6.759 8.531 9.005 1.00 97.69 142 THR A N 1
ATOM 1033 C CA . THR A 1 142 ? 7.960 7.784 9.399 1.00 97.69 142 THR A CA 1
ATOM 1034 C C . THR A 1 142 ? 9.202 8.398 8.755 1.00 97.69 142 THR A C 1
ATOM 1036 O O . THR A 1 142 ? 9.116 9.181 7.804 1.00 97.69 142 THR A O 1
ATOM 1039 N N . ASN A 1 143 ? 10.386 7.990 9.215 1.00 96.94 143 ASN A N 1
ATOM 1040 C CA . ASN A 1 143 ? 11.600 8.226 8.440 1.00 96.94 143 ASN A CA 1
ATOM 1041 C C . ASN A 1 143 ? 11.532 7.500 7.084 1.00 96.94 143 ASN A C 1
ATOM 1043 O O . ASN A 1 143 ? 10.786 6.533 6.906 1.00 96.94 143 ASN A O 1
ATOM 1047 N N . ASN A 1 144 ? 12.351 7.962 6.138 1.00 97.19 144 ASN A N 1
ATOM 1048 C CA . ASN A 1 144 ? 12.566 7.273 4.869 1.00 97.19 144 ASN A CA 1
ATOM 1049 C C . ASN A 1 144 ? 13.386 6.000 5.110 1.00 97.19 144 ASN A C 1
ATOM 1051 O O . ASN A 1 144 ? 14.565 6.087 5.458 1.00 97.19 144 ASN A O 1
ATOM 1055 N N . LEU A 1 145 ? 12.784 4.836 4.876 1.00 97.25 145 LEU A N 1
ATOM 1056 C CA . LEU A 1 145 ? 13.457 3.543 4.924 1.00 97.25 145 LEU A CA 1
ATOM 1057 C C . LEU A 1 145 ? 13.944 3.160 3.531 1.00 97.25 145 LEU A C 1
ATOM 1059 O O . LEU A 1 145 ? 13.132 2.950 2.632 1.00 97.25 145 LEU A O 1
ATOM 1063 N N . LEU A 1 146 ? 15.264 3.079 3.341 1.00 97.31 146 LEU A N 1
ATOM 1064 C CA . LEU A 1 146 ? 15.839 2.651 2.065 1.00 97.31 146 LEU A CA 1
ATOM 1065 C C . LEU A 1 146 ? 15.435 1.212 1.761 1.00 97.31 146 LEU A C 1
ATOM 1067 O O . LEU A 1 146 ? 15.635 0.321 2.580 1.00 97.31 146 LEU A O 1
ATOM 1071 N N . VAL A 1 147 ? 14.900 0.989 0.565 1.00 96.62 147 VAL A N 1
ATOM 1072 C CA . VAL A 1 147 ? 14.506 -0.339 0.104 1.00 96.62 147 VAL A CA 1
ATOM 1073 C C . VAL A 1 147 ? 15.746 -1.042 -0.442 1.00 96.62 147 VAL A C 1
ATOM 1075 O O . VAL A 1 147 ? 16.330 -0.557 -1.415 1.00 96.62 147 VAL A O 1
ATOM 1078 N N . PRO A 1 148 ? 16.188 -2.166 0.144 1.00 95.56 148 PRO A N 1
ATOM 1079 C CA . PRO A 1 148 ? 17.303 -2.913 -0.413 1.00 95.56 148 PRO A CA 1
ATOM 1080 C C . PRO A 1 148 ? 16.870 -3.615 -1.710 1.00 95.56 148 PRO A C 1
ATOM 1082 O O . PRO A 1 148 ? 15.688 -3.895 -1.902 1.00 95.56 148 PRO A O 1
ATOM 1085 N N . THR A 1 149 ? 17.822 -3.945 -2.584 1.00 96.31 149 THR A N 1
ATOM 1086 C CA . THR A 1 149 ? 17.524 -4.515 -3.912 1.00 96.31 149 THR A CA 1
ATOM 1087 C C . THR A 1 149 ? 16.793 -5.854 -3.847 1.00 96.31 149 THR A C 1
ATOM 1089 O O . THR A 1 149 ? 16.958 -6.606 -2.889 1.00 96.31 149 THR A O 1
ATOM 1092 N N . GLY A 1 150 ? 16.038 -6.207 -4.880 1.00 96.62 150 GLY A N 1
ATOM 1093 C CA . GLY A 1 150 ? 15.299 -7.466 -4.941 1.00 96.62 150 GLY A CA 1
ATOM 1094 C C . GLY A 1 150 ? 13.892 -7.400 -4.343 1.00 96.62 150 GLY A C 1
ATOM 1095 O O . GLY A 1 150 ? 13.366 -6.332 -4.040 1.00 96.62 150 GLY A O 1
ATOM 1096 N N . TRP A 1 151 ? 13.267 -8.571 -4.187 1.00 96.69 151 TRP A N 1
ATOM 1097 C CA . TRP A 1 151 ? 11.947 -8.693 -3.566 1.00 96.69 151 TRP A CA 1
ATOM 1098 C C . TRP A 1 151 ? 12.023 -8.442 -2.063 1.00 96.69 151 TRP A C 1
ATOM 1100 O O . TRP A 1 151 ? 12.830 -9.062 -1.368 1.00 96.69 151 TRP A O 1
ATOM 1110 N N . ARG A 1 152 ? 11.147 -7.567 -1.567 1.00 96.75 152 ARG A N 1
ATOM 1111 C CA . ARG A 1 152 ? 11.083 -7.166 -0.159 1.00 96.75 152 ARG A CA 1
ATOM 1112 C C . ARG A 1 152 ? 9.692 -7.361 0.403 1.00 96.75 152 ARG A C 1
ATOM 1114 O O . ARG A 1 152 ? 8.709 -7.012 -0.249 1.00 96.75 152 ARG A O 1
ATOM 1121 N N . ALA A 1 153 ? 9.612 -7.901 1.614 1.00 96.06 153 ALA A N 1
ATOM 1122 C CA . ALA A 1 153 ? 8.348 -8.014 2.325 1.00 96.06 153 ALA A CA 1
ATOM 1123 C C . ALA A 1 153 ? 8.017 -6.663 2.963 1.00 96.06 153 ALA A C 1
ATOM 1125 O O . ALA A 1 153 ? 8.730 -6.206 3.855 1.00 96.06 153 ALA A O 1
ATOM 1126 N N . ILE A 1 154 ? 6.922 -6.046 2.530 1.00 97.38 154 ILE A N 1
ATOM 1127 C CA . ILE A 1 154 ? 6.410 -4.795 3.086 1.00 97.38 154 ILE A CA 1
ATOM 1128 C C . ILE A 1 154 ? 5.234 -5.129 3.992 1.00 97.38 154 ILE A C 1
ATOM 1130 O O . ILE A 1 154 ? 4.280 -5.772 3.551 1.00 97.38 154 ILE A O 1
ATOM 1134 N N . VAL A 1 155 ? 5.296 -4.708 5.255 1.00 96.31 155 VAL A N 1
ATOM 1135 C CA . VAL A 1 155 ? 4.195 -4.852 6.214 1.00 96.31 155 VAL A CA 1
ATOM 1136 C C . VAL A 1 155 ? 3.790 -3.480 6.723 1.00 96.31 155 VAL A C 1
ATOM 1138 O O . VAL A 1 155 ? 4.631 -2.693 7.149 1.00 96.31 155 VAL A O 1
ATOM 1141 N N . LEU A 1 156 ? 2.488 -3.223 6.687 1.00 97.12 156 LEU A N 1
ATOM 1142 C CA . LEU A 1 156 ? 1.857 -2.025 7.219 1.00 97.12 156 LEU A CA 1
ATOM 1143 C C . LEU A 1 156 ? 0.973 -2.445 8.382 1.00 97.12 156 LEU A C 1
ATOM 1145 O O . LEU A 1 156 ? 0.183 -3.378 8.225 1.00 97.12 156 LEU A O 1
ATOM 1149 N N . HIS A 1 157 ? 1.072 -1.761 9.514 1.00 95.69 157 HIS A N 1
ATOM 1150 C CA . HIS A 1 157 ? 0.187 -1.971 10.655 1.00 95.69 157 HIS A CA 1
ATOM 1151 C C . HIS A 1 157 ? -0.401 -0.642 11.103 1.00 95.69 157 HIS A C 1
ATOM 1153 O O . HIS A 1 157 ? 0.318 0.306 11.393 1.00 95.69 157 HIS A O 1
ATOM 1159 N N . TRP A 1 158 ? -1.724 -0.582 11.142 1.00 95.69 158 TRP A N 1
ATOM 1160 C CA . TRP A 1 158 ? -2.487 0.557 11.622 1.00 95.69 158 TRP A CA 1
ATOM 1161 C C . TRP A 1 158 ? -3.419 0.103 12.739 1.00 95.69 158 TRP A C 1
ATOM 1163 O O . TRP A 1 158 ? -4.075 -0.935 12.613 1.00 95.69 158 TRP A O 1
ATOM 1173 N N . ASN A 1 159 ? -3.503 0.876 13.819 1.00 92.88 159 ASN A N 1
ATOM 1174 C CA . ASN A 1 159 ? -4.489 0.668 14.874 1.00 92.88 159 ASN A CA 1
ATOM 1175 C C . ASN A 1 159 ? -5.023 1.998 15.419 1.00 92.88 159 ASN A C 1
ATOM 1177 O O . ASN A 1 159 ? -4.320 3.011 15.426 1.00 92.88 159 ASN A O 1
ATOM 1181 N N . THR A 1 160 ? -6.264 1.979 15.904 1.00 89.50 160 THR A N 1
ATOM 1182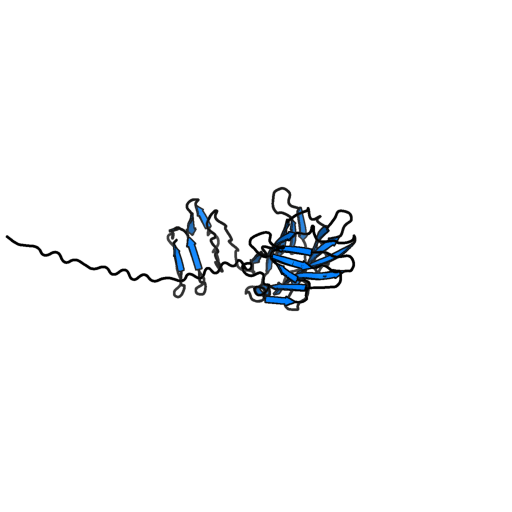 C CA . THR A 1 160 ? -6.915 3.124 16.570 1.00 89.50 160 THR A CA 1
ATOM 1183 C C . THR A 1 160 ? -6.950 2.997 18.092 1.00 89.50 160 THR A C 1
ATOM 1185 O O . THR A 1 160 ? -7.499 3.852 18.786 1.00 89.50 160 THR A O 1
ATOM 1188 N N . SER A 1 161 ? -6.380 1.922 18.647 1.00 80.44 161 SER A N 1
ATOM 1189 C CA . SER A 1 161 ? -6.371 1.687 20.091 1.00 80.44 161 SER A CA 1
ATOM 1190 C C . SER A 1 161 ? -5.418 2.637 20.822 1.00 80.44 161 SER A C 1
ATOM 1192 O O . SER A 1 161 ? -4.306 2.897 20.366 1.00 80.44 161 SER A O 1
ATOM 1194 N N . GLY A 1 162 ? -5.822 3.113 22.003 1.00 81.69 162 GLY A N 1
ATOM 1195 C CA . GLY A 1 162 ? -4.990 3.990 22.826 1.00 81.69 162 GLY A CA 1
ATOM 1196 C C . GLY A 1 162 ? -4.762 5.345 22.158 1.00 81.69 162 GLY A C 1
ATOM 1197 O O . GLY A 1 162 ? -5.711 6.090 21.942 1.00 81.69 162 GLY A O 1
ATOM 1198 N N . SER A 1 163 ? -3.503 5.672 21.868 1.00 82.94 163 SER A N 1
ATOM 1199 C CA . SER A 1 163 ? -3.120 6.911 21.188 1.00 82.94 163 SER A CA 1
ATOM 1200 C C . SER A 1 163 ? -2.874 6.716 19.692 1.00 82.94 163 SER A C 1
ATOM 1202 O O . SER A 1 163 ? -2.082 7.475 19.152 1.00 82.94 163 SER A O 1
ATOM 1204 N N . GLY A 1 164 ? -3.409 5.659 19.074 1.00 89.56 164 GLY A N 1
ATOM 1205 C CA . GLY A 1 164 ? -3.207 5.343 17.661 1.00 89.56 164 GLY A CA 1
ATOM 1206 C C . GLY A 1 164 ? -1.767 4.999 17.265 1.00 89.56 164 GLY A C 1
ATOM 1207 O O . GLY A 1 164 ? -0.787 5.489 17.842 1.00 89.56 164 GLY A O 1
ATOM 1208 N N . GLN A 1 165 ? -1.627 4.156 16.249 1.00 94.25 165 GLN A N 1
ATOM 1209 C CA . GLN A 1 165 ? -0.326 3.744 15.735 1.00 94.25 165 GLN A CA 1
ATOM 1210 C C . GLN A 1 165 ? -0.380 3.498 14.232 1.00 94.25 165 GLN A C 1
ATOM 1212 O O . GLN A 1 165 ? -1.357 2.950 13.719 1.00 94.25 165 GLN A O 1
ATOM 1217 N N . LEU A 1 166 ? 0.709 3.863 13.560 1.00 96.19 166 LEU A N 1
ATOM 1218 C CA . LEU A 1 166 ? 1.000 3.485 12.186 1.00 96.19 166 LEU A CA 1
ATOM 1219 C C . LEU A 1 166 ? 2.446 2.986 12.117 1.00 96.19 166 LEU A C 1
ATOM 1221 O O . LEU A 1 166 ? 3.357 3.664 12.583 1.00 96.19 166 LEU A O 1
ATOM 1225 N N . GLU A 1 167 ? 2.667 1.796 11.580 1.00 96.25 167 GLU A N 1
ATOM 1226 C CA . GLU A 1 167 ? 3.970 1.132 11.556 1.00 96.25 167 GLU A CA 1
ATOM 1227 C C . GLU A 1 167 ? 4.282 0.590 10.160 1.00 96.25 167 GLU A C 1
ATOM 1229 O O . GLU A 1 167 ? 3.438 -0.042 9.517 1.00 96.25 167 GLU A O 1
ATOM 1234 N N . LEU A 1 168 ? 5.512 0.850 9.710 1.00 97.19 168 LEU A N 1
ATOM 1235 C CA . LEU A 1 168 ? 6.105 0.337 8.481 1.00 97.19 168 LEU A CA 1
ATOM 1236 C C . LEU A 1 168 ? 7.215 -0.643 8.843 1.00 97.19 168 LEU A C 1
ATOM 1238 O O . LEU A 1 168 ? 8.154 -0.274 9.547 1.00 97.19 168 LEU A O 1
ATOM 1242 N N . ILE A 1 169 ? 7.145 -1.858 8.305 1.00 95.69 169 ILE A N 1
ATOM 1243 C CA . ILE A 1 169 ? 8.203 -2.862 8.427 1.00 95.69 169 ILE A CA 1
ATOM 1244 C C . ILE A 1 169 ? 8.642 -3.295 7.027 1.00 95.69 169 ILE A C 1
ATOM 1246 O O . ILE A 1 169 ? 7.805 -3.655 6.195 1.00 95.69 169 ILE A O 1
ATOM 1250 N N . ILE A 1 170 ? 9.954 -3.313 6.790 1.00 95.44 170 ILE A N 1
ATOM 1251 C CA . ILE A 1 170 ? 10.594 -3.907 5.612 1.00 95.44 170 ILE A CA 1
ATOM 1252 C C . ILE A 1 170 ? 11.422 -5.105 6.081 1.00 95.44 170 ILE A C 1
ATOM 1254 O O . ILE A 1 170 ? 12.331 -4.934 6.889 1.00 95.44 170 ILE A O 1
ATOM 1258 N N . ASP A 1 171 ? 11.093 -6.293 5.566 1.00 91.62 171 ASP A N 1
ATOM 1259 C CA . ASP A 1 171 ? 11.709 -7.593 5.873 1.00 91.62 171 ASP A CA 1
ATOM 1260 C C . ASP A 1 171 ? 11.698 -7.952 7.372 1.00 91.62 171 ASP A C 1
ATOM 1262 O O . ASP A 1 171 ? 12.617 -7.655 8.108 1.00 91.62 171 ASP A O 1
ATOM 1266 N N . ARG A 1 172 ? 10.675 -8.662 7.862 1.00 67.06 172 ARG A N 1
ATOM 1267 C CA . ARG A 1 172 ? 10.462 -8.928 9.308 1.00 67.06 172 ARG A CA 1
ATOM 1268 C C . ARG A 1 172 ? 11.512 -9.826 10.010 1.00 67.06 172 ARG A C 1
ATOM 1270 O O . ARG A 1 172 ? 11.330 -10.154 11.182 1.00 67.06 172 ARG A O 1
ATOM 1277 N N . GLU A 1 173 ? 12.551 -10.297 9.326 1.00 63.03 173 GLU A N 1
ATOM 1278 C CA . GLU A 1 173 ? 13.587 -11.135 9.956 1.00 63.03 173 GLU A CA 1
ATOM 1279 C C . GLU A 1 173 ? 14.634 -10.285 10.695 1.00 63.03 173 GLU A C 1
ATOM 1281 O O . GLU A 1 173 ? 14.467 -9.081 10.838 1.00 63.03 173 GLU A O 1
ATOM 1286 N N . GLN A 1 174 ? 15.668 -10.914 11.259 1.00 55.06 174 GLN A N 1
ATOM 1287 C CA . GLN A 1 174 ? 16.586 -10.356 12.268 1.00 55.06 174 GLN A CA 1
ATOM 1288 C C . GLN A 1 174 ? 17.265 -9.015 11.886 1.00 55.06 174 GLN A C 1
ATOM 1290 O O . GLN A 1 174 ? 17.747 -8.318 12.777 1.00 55.06 174 GLN A O 1
ATOM 1295 N N . ASP A 1 175 ? 17.223 -8.643 10.603 1.00 65.31 175 ASP A N 1
ATOM 1296 C CA . ASP A 1 175 ? 17.782 -7.420 10.009 1.00 65.31 175 ASP A CA 1
ATOM 1297 C C . ASP A 1 175 ? 16.709 -6.450 9.458 1.00 65.31 175 ASP A C 1
ATOM 1299 O O . ASP A 1 175 ? 17.006 -5.558 8.661 1.00 65.31 175 ASP A O 1
ATOM 1303 N N . GLY A 1 176 ? 15.449 -6.629 9.858 1.00 75.00 176 GLY A N 1
ATOM 1304 C CA . GLY A 1 176 ? 14.323 -5.830 9.396 1.00 75.00 176 GLY A CA 1
ATOM 1305 C C . GLY A 1 176 ? 14.364 -4.373 9.816 1.00 75.00 176 GLY A C 1
ATOM 1306 O O . GLY A 1 176 ? 14.707 -4.036 10.950 1.00 75.00 176 GLY A O 1
ATOM 1307 N N . MET A 1 177 ? 13.937 -3.496 8.913 1.00 88.94 177 MET A N 1
ATOM 1308 C CA . MET A 1 177 ? 13.776 -2.074 9.205 1.00 88.94 177 MET A CA 1
ATOM 1309 C C . MET A 1 177 ? 12.344 -1.821 9.659 1.00 88.94 177 MET A C 1
ATOM 1311 O O . MET A 1 177 ? 11.408 -2.103 8.915 1.00 88.94 177 MET A O 1
ATOM 1315 N N . THR A 1 178 ? 12.177 -1.289 10.869 1.00 92.62 178 THR A N 1
ATOM 1316 C CA . THR A 1 178 ? 10.867 -0.928 11.428 1.00 92.62 178 THR A CA 1
ATOM 1317 C C . THR A 1 178 ? 10.855 0.547 11.792 1.00 92.62 178 THR A C 1
ATOM 1319 O O . THR A 1 178 ? 11.762 1.018 12.475 1.00 92.62 178 THR A O 1
ATOM 1322 N N . GLU A 1 179 ? 9.810 1.255 11.379 1.00 94.12 179 GLU A N 1
ATOM 1323 C CA . GLU A 1 179 ? 9.531 2.627 11.795 1.00 94.12 179 GLU A CA 1
ATOM 1324 C C . GLU A 1 179 ? 8.081 2.751 12.245 1.00 94.12 179 GLU A C 1
ATOM 1326 O O . GLU A 1 179 ? 7.168 2.204 11.625 1.00 94.12 179 GLU A O 1
ATOM 1331 N N . THR A 1 180 ? 7.863 3.508 13.316 1.00 93.75 180 THR A N 1
ATOM 1332 C CA . THR A 1 180 ? 6.555 3.612 13.961 1.00 93.75 180 THR A CA 1
ATOM 1333 C C . THR A 1 180 ? 6.213 5.069 14.238 1.00 93.75 180 THR A C 1
ATOM 1335 O O . THR A 1 180 ? 6.965 5.789 14.895 1.00 93.75 180 THR A O 1
ATOM 1338 N N . ILE A 1 181 ? 5.023 5.486 13.819 1.00 91.75 181 ILE A N 1
ATOM 1339 C CA . ILE A 1 181 ? 4.373 6.714 14.261 1.00 91.75 181 ILE A CA 1
ATOM 1340 C C . ILE A 1 181 ? 3.423 6.354 15.404 1.00 91.75 181 ILE A C 1
ATOM 1342 O O . ILE A 1 181 ? 2.594 5.452 15.291 1.00 91.75 181 ILE A O 1
ATOM 1346 N N . THR A 1 182 ? 3.535 7.080 16.512 1.00 91.94 182 THR A N 1
ATOM 1347 C CA . THR A 1 182 ? 2.650 6.950 17.677 1.00 91.94 182 THR A CA 1
ATOM 1348 C C . THR A 1 182 ? 2.020 8.298 18.025 1.00 91.94 182 THR A C 1
ATOM 1350 O O . THR A 1 182 ? 2.423 9.357 17.523 1.00 91.94 182 THR A O 1
ATOM 1353 N N . GLY A 1 183 ? 1.012 8.278 18.897 1.00 87.50 183 GLY A N 1
ATOM 1354 C CA . GLY A 1 183 ? 0.329 9.501 19.320 1.00 87.50 183 GLY A CA 1
ATOM 1355 C C . GLY A 1 183 ? -0.485 10.124 18.185 1.00 87.50 183 GLY A C 1
ATOM 1356 O O . GLY A 1 183 ? -0.430 11.341 17.990 1.00 87.50 183 GLY A O 1
ATOM 1357 N N . LEU A 1 184 ? -1.144 9.281 17.395 1.00 90.50 184 LEU A N 1
ATOM 1358 C CA . LEU A 1 184 ? -2.130 9.642 16.388 1.00 90.50 184 LEU A CA 1
ATOM 1359 C C . LEU A 1 184 ? -3.506 9.861 17.037 1.00 90.50 184 LEU A C 1
ATOM 1361 O O . LEU A 1 184 ? -3.910 9.164 17.964 1.00 90.50 184 LEU A O 1
ATOM 1365 N N . THR A 1 185 ? -4.257 10.834 16.534 1.00 86.62 185 THR A N 1
ATOM 1366 C CA . THR A 1 185 ? -5.628 11.143 16.977 1.00 86.62 185 THR A CA 1
ATOM 1367 C C . THR A 1 185 ? -6.683 10.394 16.164 1.00 86.62 185 THR A C 1
ATOM 1369 O O . THR A 1 185 ? -7.809 10.855 16.021 1.00 86.62 185 THR A O 1
ATOM 1372 N N . ASN A 1 186 ? -6.350 9.202 15.671 1.00 81.94 186 ASN A N 1
ATOM 1373 C CA . ASN A 1 186 ? -7.205 8.383 14.806 1.00 81.94 186 ASN A CA 1
ATOM 1374 C C . ASN A 1 186 ? -8.349 7.659 15.552 1.00 81.94 186 ASN A C 1
ATOM 1376 O O . ASN A 1 186 ? -8.932 6.700 15.045 1.00 81.94 186 ASN A O 1
ATOM 1380 N N . SER A 1 187 ? -8.695 8.101 16.765 1.00 83.31 187 SER A N 1
ATOM 1381 C CA . SER A 1 187 ? -9.803 7.533 17.531 1.00 83.31 187 SER A CA 1
ATOM 1382 C C . SER A 1 187 ? -11.124 7.732 16.785 1.00 83.31 187 SER A C 1
ATOM 1384 O O . SER A 1 187 ? -11.507 8.866 16.505 1.00 83.31 187 SER A O 1
ATOM 1386 N N . GLY A 1 188 ? -11.836 6.639 16.502 1.00 84.31 188 GLY A N 1
ATOM 1387 C CA . GLY A 1 188 ? -13.110 6.670 15.774 1.00 84.31 188 GLY A CA 1
ATOM 1388 C C . GLY A 1 188 ? -12.979 6.705 14.249 1.00 84.31 188 GLY A C 1
ATOM 1389 O O . GLY A 1 188 ? -14.001 6.762 13.573 1.00 84.31 188 GLY A O 1
ATOM 1390 N N . GLN A 1 189 ? -11.760 6.650 13.705 1.00 90.62 189 GLN A N 1
ATOM 1391 C CA . GLN A 1 189 ? -11.562 6.394 12.281 1.00 90.62 189 GLN A CA 1
ATOM 1392 C C . GLN A 1 189 ? -11.771 4.907 11.978 1.00 90.62 189 GLN A C 1
ATOM 1394 O O . GLN A 1 189 ? -11.424 4.035 12.777 1.00 90.62 189 GLN A O 1
ATOM 1399 N N . GLU A 1 190 ? -12.322 4.627 10.803 1.00 92.38 190 GLU A N 1
ATOM 1400 C CA . GLU A 1 190 ? -12.606 3.280 10.320 1.00 92.38 190 GLU A CA 1
ATOM 1401 C C . GLU A 1 190 ? -12.122 3.172 8.879 1.00 92.38 190 GLU A C 1
ATOM 1403 O O . GLU A 1 190 ? -12.395 4.053 8.061 1.00 92.38 190 GLU A O 1
ATOM 1408 N N . ILE A 1 191 ? -11.414 2.088 8.559 1.00 94.88 191 ILE A N 1
ATOM 1409 C CA . ILE A 1 191 ? -11.042 1.812 7.172 1.00 94.88 191 ILE A CA 1
ATOM 1410 C C . ILE A 1 191 ? -12.264 1.246 6.454 1.00 94.88 191 ILE A C 1
ATOM 1412 O O . ILE A 1 191 ? -12.743 0.167 6.801 1.00 94.88 191 ILE A O 1
ATOM 1416 N N . ASP A 1 192 ? -12.716 1.944 5.418 1.00 95.44 192 ASP A N 1
ATOM 1417 C CA . ASP A 1 192 ? -13.746 1.475 4.489 1.00 95.44 192 ASP A CA 1
ATOM 1418 C C . ASP A 1 192 ? -13.123 0.720 3.313 1.00 95.44 192 ASP A C 1
ATOM 1420 O O . ASP A 1 192 ? -13.578 -0.345 2.889 1.00 95.44 192 ASP A O 1
ATOM 1424 N N . SER A 1 193 ? -12.019 1.239 2.790 1.00 96.56 193 SER A N 1
ATOM 1425 C CA . SER A 1 193 ? -11.356 0.611 1.661 1.00 96.56 193 SER A CA 1
ATOM 1426 C C . SER A 1 193 ? -9.870 0.883 1.635 1.00 96.56 193 SER A C 1
ATOM 1428 O O . SER A 1 193 ? -9.370 1.817 2.258 1.00 96.56 193 SER A O 1
ATOM 1430 N N . ILE A 1 194 ? -9.158 0.035 0.903 1.00 97.94 194 ILE A N 1
ATOM 1431 C CA . ILE A 1 194 ? -7.748 0.237 0.601 1.00 97.94 194 ILE A CA 1
ATOM 1432 C C . ILE A 1 194 ? -7.542 0.281 -0.903 1.00 97.94 194 ILE A C 1
ATOM 1434 O O . ILE A 1 194 ? -8.312 -0.301 -1.672 1.00 97.94 194 ILE A O 1
ATOM 1438 N N . GLN A 1 195 ? -6.489 0.967 -1.313 1.00 98.31 195 GLN A N 1
ATOM 1439 C CA . GLN A 1 195 ? -6.032 1.054 -2.688 1.00 98.31 195 GLN A CA 1
ATOM 1440 C C . GLN A 1 195 ? -4.566 0.641 -2.743 1.00 98.31 195 GLN A C 1
ATOM 1442 O O . GLN A 1 195 ? -3.796 0.973 -1.844 1.00 98.31 195 GLN A O 1
ATOM 1447 N N . LEU A 1 196 ? -4.188 -0.059 -3.806 1.00 97.88 196 LEU A N 1
ATOM 1448 C CA . LEU A 1 196 ? -2.813 -0.457 -4.091 1.00 97.88 196 LEU A CA 1
ATOM 1449 C C . LEU A 1 196 ? -2.519 -0.148 -5.559 1.00 97.88 196 LEU A C 1
ATOM 1451 O O . LEU A 1 196 ? -3.288 -0.549 -6.436 1.00 97.88 196 LEU A O 1
ATOM 1455 N N . GLY A 1 197 ? -1.442 0.578 -5.846 1.00 97.50 197 GLY A N 1
ATOM 1456 C CA . GLY A 1 197 ? -1.130 0.963 -7.218 1.00 97.50 197 GLY A CA 1
ATOM 1457 C C . GLY A 1 197 ? -0.114 2.089 -7.350 1.00 97.50 197 GLY A C 1
ATOM 1458 O O . GLY A 1 197 ? 0.601 2.405 -6.412 1.00 97.50 197 GLY A O 1
ATOM 1459 N N . ALA A 1 198 ? -0.077 2.719 -8.522 1.00 97.12 198 ALA A N 1
ATOM 1460 C CA . ALA A 1 198 ? 0.543 4.028 -8.716 1.00 97.12 198 ALA A CA 1
ATOM 1461 C C . ALA A 1 198 ? -0.563 5.091 -8.592 1.00 97.12 198 ALA A C 1
ATOM 1463 O O . ALA A 1 198 ? -1.069 5.599 -9.594 1.00 97.12 198 ALA A O 1
ATOM 1464 N N . ILE A 1 199 ? -1.014 5.340 -7.357 1.00 97.06 199 ILE A N 1
ATOM 1465 C CA . ILE A 1 199 ? -2.247 6.094 -7.058 1.00 97.06 199 ILE A CA 1
ATOM 1466 C C . ILE A 1 199 ? -2.076 7.571 -7.412 1.00 97.06 199 ILE A C 1
ATOM 1468 O O . ILE A 1 199 ? -2.878 8.148 -8.144 1.00 97.06 199 ILE A O 1
ATOM 1472 N N . THR A 1 200 ? -0.991 8.167 -6.926 1.00 95.00 200 THR A N 1
ATOM 1473 C CA . THR A 1 200 ? -0.498 9.464 -7.386 1.00 95.00 200 THR A CA 1
ATOM 1474 C C . THR A 1 200 ? 0.907 9.268 -7.912 1.00 95.00 200 THR A C 1
ATOM 1476 O O . THR A 1 200 ? 1.619 8.383 -7.440 1.00 95.00 200 THR A O 1
ATOM 1479 N N . ASN A 1 201 ? 1.300 10.058 -8.904 1.00 91.19 201 ASN A N 1
ATOM 1480 C CA . ASN A 1 201 ? 2.619 9.954 -9.492 1.00 91.19 201 ASN A CA 1
ATOM 1481 C C . ASN A 1 201 ? 3.105 11.331 -9.944 1.00 91.19 201 ASN A C 1
ATOM 1483 O O . ASN A 1 201 ? 2.377 12.030 -10.650 1.00 91.19 201 ASN A O 1
ATOM 1487 N N . ASN A 1 202 ? 4.309 11.729 -9.533 1.00 93.88 202 ASN A N 1
ATOM 1488 C CA . ASN A 1 202 ? 4.894 13.001 -9.936 1.00 93.88 202 ASN A CA 1
ATOM 1489 C C . ASN A 1 202 ? 5.940 12.843 -11.051 1.00 93.88 202 ASN A C 1
ATOM 1491 O O . ASN A 1 202 ? 6.455 11.762 -11.338 1.00 93.88 202 ASN A O 1
ATOM 1495 N N . ALA A 1 203 ? 6.269 13.962 -11.698 1.00 94.75 203 ALA A N 1
ATOM 1496 C CA . ALA A 1 203 ? 7.314 13.981 -12.709 1.00 94.75 203 ALA A CA 1
ATOM 1497 C C . ALA A 1 203 ? 8.647 13.464 -12.134 1.00 94.75 203 ALA A C 1
ATOM 1499 O O . ALA A 1 203 ? 9.046 13.821 -11.024 1.00 94.75 203 ALA A O 1
ATOM 1500 N N . GLY A 1 204 ? 9.354 12.650 -12.921 1.00 95.31 204 GLY A N 1
ATOM 1501 C CA . GLY A 1 204 ? 10.649 12.076 -12.543 1.00 95.31 204 GLY A CA 1
ATOM 1502 C C . GLY A 1 204 ? 10.590 10.657 -11.972 1.00 95.31 204 GLY A C 1
ATOM 1503 O O . GLY A 1 204 ? 11.640 10.138 -11.588 1.00 95.31 204 GLY A O 1
ATOM 1504 N N . THR A 1 205 ? 9.416 10.015 -11.969 1.00 97.62 205 THR A N 1
ATOM 1505 C CA . THR A 1 205 ? 9.300 8.557 -11.827 1.00 97.62 205 THR A CA 1
ATOM 1506 C C . THR A 1 205 ? 9.151 7.873 -13.194 1.00 97.62 205 THR A C 1
ATOM 1508 O O . THR A 1 205 ? 8.511 8.397 -14.112 1.00 97.62 205 THR A O 1
ATOM 1511 N N . SER A 1 206 ? 9.736 6.689 -13.347 1.00 97.94 206 SER A N 1
ATOM 1512 C CA . SER A 1 206 ? 9.566 5.834 -14.525 1.00 97.94 206 SER A CA 1
ATOM 1513 C C . SER A 1 206 ? 9.867 4.367 -14.203 1.00 97.94 206 SER A C 1
ATOM 1515 O O . SER A 1 206 ? 10.339 4.063 -13.108 1.00 97.94 206 SER A O 1
ATOM 1517 N N . GLY A 1 207 ? 9.592 3.458 -15.139 1.00 97.50 207 GLY A N 1
ATOM 1518 C CA . GLY A 1 207 ? 9.890 2.032 -14.981 1.00 97.50 207 GLY A CA 1
ATOM 1519 C C . GLY A 1 207 ? 8.727 1.249 -14.378 1.00 97.50 207 GLY A C 1
ATOM 1520 O O . GLY A 1 207 ? 7.570 1.621 -14.584 1.00 97.50 207 GLY A O 1
ATOM 1521 N N . ASN A 1 208 ? 9.023 0.157 -13.672 1.00 98.06 208 ASN A N 1
ATOM 1522 C CA . ASN A 1 208 ? 7.997 -0.702 -13.082 1.00 98.06 208 ASN A CA 1
ATOM 1523 C C . ASN A 1 208 ? 8.266 -1.007 -11.608 1.00 98.06 208 ASN A C 1
ATOM 1525 O O . ASN A 1 208 ? 9.413 -1.153 -11.199 1.00 98.06 208 ASN A O 1
ATOM 1529 N N . VAL A 1 209 ? 7.190 -1.154 -10.839 1.00 98.25 209 VAL A N 1
ATOM 1530 C CA . VAL A 1 209 ? 7.209 -1.805 -9.524 1.00 98.25 209 VAL A CA 1
ATOM 1531 C C . VAL A 1 209 ? 6.319 -3.027 -9.609 1.00 98.25 209 VAL A C 1
ATOM 1533 O O . VAL A 1 209 ? 5.157 -2.908 -9.991 1.00 98.25 209 VAL A O 1
ATOM 1536 N N . ASP A 1 210 ? 6.852 -4.185 -9.249 1.00 98.19 210 ASP A N 1
ATOM 1537 C CA . ASP A 1 210 ? 6.084 -5.425 -9.223 1.00 98.19 210 ASP A CA 1
ATOM 1538 C C . ASP A 1 210 ? 5.681 -5.749 -7.782 1.00 98.19 210 ASP A C 1
ATOM 1540 O O . ASP A 1 210 ? 6.447 -5.516 -6.847 1.00 98.19 210 ASP A O 1
ATOM 1544 N N . ILE A 1 211 ? 4.454 -6.230 -7.593 1.00 97.06 211 ILE A N 1
ATOM 1545 C CA . ILE A 1 211 ? 3.850 -6.516 -6.293 1.00 97.06 211 ILE A CA 1
ATOM 1546 C C . ILE A 1 211 ? 3.177 -7.873 -6.336 1.00 97.06 211 ILE A C 1
ATOM 1548 O O . ILE A 1 211 ? 2.446 -8.175 -7.277 1.00 97.06 211 ILE A O 1
ATOM 1552 N N . ASP A 1 212 ? 3.338 -8.651 -5.276 1.00 94.94 212 ASP A N 1
ATOM 1553 C CA . ASP A 1 212 ? 2.736 -9.971 -5.195 1.00 94.94 212 ASP A CA 1
ATOM 1554 C C . ASP A 1 212 ? 2.380 -10.386 -3.759 1.00 94.94 212 ASP A C 1
ATOM 1556 O O . ASP A 1 212 ? 2.747 -9.724 -2.781 1.00 94.94 212 ASP A O 1
ATOM 1560 N N . SER A 1 213 ? 1.620 -11.476 -3.631 1.00 90.75 213 SER A N 1
ATOM 1561 C CA . SER A 1 213 ? 1.206 -12.104 -2.375 1.00 90.75 213 SER A CA 1
ATOM 1562 C C . SER A 1 213 ? 0.598 -11.111 -1.377 1.00 90.75 213 SER A C 1
ATOM 1564 O O . SER A 1 213 ? 0.891 -11.144 -0.175 1.00 90.75 213 SER A O 1
ATOM 1566 N N . PHE A 1 214 ? -0.273 -10.221 -1.878 1.00 93.19 214 PHE A N 1
ATOM 1567 C CA . PHE A 1 214 ? -1.029 -9.295 -1.038 1.00 93.19 214 PHE A CA 1
ATOM 1568 C C . PHE A 1 214 ? -1.946 -10.066 -0.088 1.00 93.19 214 PHE A C 1
ATOM 1570 O O . PHE A 1 214 ? -2.833 -10.817 -0.493 1.00 93.19 214 PHE A O 1
ATOM 1577 N N . LEU A 1 215 ? -1.742 -9.836 1.201 1.00 89.75 215 LEU A N 1
ATOM 1578 C CA . LEU A 1 215 ? -2.516 -10.392 2.291 1.00 89.75 215 LEU A CA 1
ATOM 1579 C C . LEU A 1 215 ? -2.899 -9.261 3.234 1.00 89.75 215 LEU A C 1
ATOM 1581 O O . LEU A 1 215 ? -2.042 -8.497 3.675 1.00 89.75 215 LEU A O 1
ATOM 1585 N N . SER A 1 216 ? -4.168 -9.208 3.620 1.00 90.12 216 SER A N 1
ATOM 1586 C CA . SER A 1 216 ? -4.622 -8.314 4.676 1.00 90.12 216 SER A CA 1
ATOM 1587 C C . SER A 1 216 ? -5.288 -9.063 5.820 1.00 90.12 216 SER A C 1
ATOM 1589 O O . SER A 1 216 ? -5.799 -10.178 5.690 1.00 90.12 216 SER A O 1
ATOM 1591 N N . ARG A 1 217 ? -5.218 -8.438 6.987 1.00 88.56 217 ARG A N 1
ATOM 1592 C CA . ARG A 1 217 ? -5.618 -8.947 8.289 1.00 88.56 217 ARG A CA 1
ATOM 1593 C C . ARG A 1 217 ? -6.317 -7.810 9.023 1.00 88.56 217 ARG A C 1
ATOM 1595 O O . ARG A 1 217 ? -5.846 -6.679 8.989 1.00 88.56 217 ARG A O 1
ATOM 1602 N N . ARG A 1 218 ? -7.461 -8.099 9.637 1.00 87.31 218 ARG A N 1
ATOM 1603 C CA . ARG A 1 218 ? -8.365 -7.086 10.195 1.00 87.31 218 ARG A CA 1
ATOM 1604 C C . ARG A 1 218 ? -8.795 -7.528 11.585 1.00 87.31 218 ARG A C 1
ATOM 1606 O O . ARG A 1 218 ? -9.264 -8.654 11.724 1.00 87.31 218 ARG A O 1
ATOM 1613 N N . ALA A 1 219 ? -8.677 -6.663 12.581 1.00 78.06 219 ALA A N 1
ATOM 1614 C CA . ALA A 1 219 ? -9.355 -6.846 13.857 1.00 78.06 219 ALA A CA 1
ATOM 1615 C C . ALA A 1 219 ? -10.361 -5.707 14.063 1.00 78.06 219 ALA A C 1
ATOM 1617 O O . ALA A 1 219 ? -10.070 -4.532 13.834 1.00 78.06 219 ALA A O 1
ATOM 1618 N N . GLY A 1 220 ? -11.576 -6.086 14.453 1.00 68.06 220 GLY A N 1
ATOM 1619 C CA . GLY A 1 220 ? -12.586 -5.153 14.941 1.00 68.06 220 GLY A CA 1
ATOM 1620 C C . GLY A 1 220 ? -12.625 -5.153 16.469 1.00 68.06 220 GLY A C 1
ATOM 1621 O O . GLY A 1 220 ? -11.989 -5.987 17.117 1.00 68.06 220 GLY A O 1
ATOM 1622 N N . THR A 1 221 ? -13.436 -4.274 17.053 1.00 54.12 221 THR A N 1
ATOM 1623 C CA . THR A 1 221 ? -13.601 -4.049 18.507 1.00 54.12 221 THR A CA 1
ATOM 1624 C C . THR A 1 221 ? -14.188 -5.223 19.319 1.00 54.12 221 THR A C 1
ATOM 1626 O O . THR A 1 221 ? -14.710 -5.028 20.413 1.00 54.12 221 THR A O 1
ATOM 1629 N N . GLY A 1 222 ? -14.074 -6.468 18.847 1.00 46.59 222 GLY A N 1
ATOM 1630 C CA . GLY A 1 222 ? -14.574 -7.647 19.563 1.00 46.59 222 GLY A CA 1
ATOM 1631 C C . GLY A 1 222 ? -14.089 -9.014 19.069 1.00 46.59 222 GLY A C 1
ATOM 1632 O O . GLY A 1 222 ? -14.668 -10.020 19.472 1.00 46.59 222 GLY A O 1
ATOM 1633 N N . GLY A 1 223 ? -13.063 -9.090 18.212 1.00 39.56 223 GLY A N 1
ATOM 1634 C CA . GLY A 1 223 ? -12.601 -10.359 17.635 1.00 39.56 223 GLY A CA 1
ATOM 1635 C C . GLY A 1 223 ? -11.098 -10.581 17.791 1.00 39.56 223 GLY A C 1
ATOM 1636 O O . GLY A 1 223 ? -10.300 -9.829 17.242 1.00 39.56 223 GLY A O 1
ATOM 1637 N N . LEU A 1 224 ? -10.710 -11.644 18.503 1.00 35.00 224 LEU A N 1
ATOM 1638 C CA . LEU A 1 224 ? -9.335 -12.152 18.525 1.00 35.00 224 LEU A CA 1
ATOM 1639 C C . LEU A 1 224 ? -9.002 -12.798 17.177 1.00 35.00 224 LEU A C 1
ATOM 1641 O O . LEU A 1 224 ? -9.655 -13.750 16.754 1.00 35.00 224 LEU A O 1
ATOM 1645 N N . MET A 1 225 ? -7.940 -12.327 16.536 1.00 42.00 225 MET A N 1
ATOM 1646 C CA . MET A 1 225 ? -7.386 -12.971 15.353 1.00 42.00 225 MET A CA 1
ATOM 1647 C C . MET A 1 225 ? -6.459 -14.119 15.756 1.00 42.00 225 MET A C 1
ATOM 1649 O O . MET A 1 225 ? -5.360 -13.892 16.258 1.00 42.00 225 MET A O 1
ATOM 1653 N N . VAL A 1 226 ? -6.869 -15.363 15.501 1.00 38.81 226 VAL A N 1
ATOM 1654 C CA . VAL A 1 226 ? -5.996 -16.535 15.651 1.00 38.81 226 VAL A CA 1
ATOM 1655 C C . VAL A 1 226 ? -5.679 -17.090 14.267 1.00 38.81 226 VAL A C 1
ATOM 1657 O O . VAL A 1 226 ? -6.431 -17.892 13.722 1.00 38.81 226 VAL A O 1
ATOM 1660 N N . GLN A 1 227 ? -4.540 -16.687 13.701 1.00 39.97 227 GLN A N 1
ATOM 1661 C CA . GLN A 1 227 ? -3.922 -17.407 12.588 1.00 39.97 227 GLN A CA 1
ATOM 1662 C C . GLN A 1 227 ? -2.707 -18.154 13.131 1.00 39.97 227 GLN A C 1
ATOM 1664 O O . GLN A 1 227 ? -1.671 -17.555 13.415 1.00 39.97 227 GLN A O 1
ATOM 1669 N N . LYS A 1 228 ? -2.843 -19.471 13.293 1.00 42.16 228 LYS A N 1
ATOM 1670 C CA . LYS A 1 228 ? -1.728 -20.357 13.627 1.00 42.16 228 LYS A CA 1
ATOM 1671 C C . LYS A 1 228 ? -1.439 -21.231 12.416 1.00 42.16 228 LYS A C 1
ATOM 1673 O O . LYS A 1 228 ? -2.184 -22.161 12.138 1.00 42.16 228 LYS A O 1
ATOM 1678 N N . SER A 1 229 ? -0.373 -20.906 11.692 1.00 38.31 229 SER A N 1
ATOM 1679 C CA . SER A 1 229 ? 0.159 -21.772 10.641 1.00 38.31 229 SER A CA 1
ATOM 1680 C C . SER A 1 229 ? 0.823 -22.977 11.300 1.00 38.31 229 SER A C 1
ATOM 1682 O O . SER A 1 229 ? 1.750 -22.817 12.096 1.00 38.31 229 SER A O 1
ATOM 1684 N N . CYS A 1 230 ? 0.333 -24.177 11.006 1.00 42.44 230 CYS A N 1
ATOM 1685 C CA . CYS A 1 230 ? 0.998 -25.413 11.393 1.00 42.44 230 CYS A CA 1
ATOM 1686 C C . CYS A 1 230 ? 1.851 -25.888 10.219 1.00 42.44 230 CYS A C 1
ATOM 1688 O O . CYS A 1 230 ? 1.386 -25.909 9.082 1.00 42.44 230 CYS A O 1
ATOM 1690 N N . SER A 1 231 ? 3.105 -26.264 10.477 1.00 40.69 231 SER A N 1
ATOM 1691 C CA . SER A 1 231 ? 3.996 -26.797 9.445 1.00 40.69 231 SER A CA 1
ATOM 1692 C C . SER A 1 231 ? 3.353 -28.022 8.779 1.00 40.69 231 SER A C 1
ATOM 1694 O O . SER A 1 231 ? 3.263 -29.081 9.400 1.00 40.69 231 SER A O 1
ATOM 1696 N N . GLY A 1 232 ? 2.891 -27.868 7.536 1.00 42.88 232 GLY A N 1
ATOM 1697 C CA . GLY A 1 232 ? 2.390 -28.954 6.689 1.00 42.88 232 GLY A CA 1
ATOM 1698 C C . GLY A 1 232 ? 0.870 -29.058 6.505 1.00 42.88 232 GLY A C 1
ATOM 1699 O O . GLY A 1 232 ? 0.449 -29.881 5.702 1.00 42.88 232 GLY A O 1
ATOM 1700 N N . THR A 1 233 ? 0.045 -28.248 7.179 1.00 42.03 233 THR A N 1
ATOM 1701 C CA . THR A 1 233 ? -1.405 -28.131 6.892 1.00 42.03 233 THR A CA 1
ATOM 1702 C C . THR A 1 233 ? -1.903 -26.730 7.250 1.00 42.03 233 THR A C 1
ATOM 1704 O O . THR A 1 233 ? -1.824 -26.308 8.405 1.00 42.03 233 THR A O 1
ATOM 1707 N N . ASP A 1 234 ? -2.419 -25.996 6.260 1.00 41.69 234 ASP A N 1
ATOM 1708 C CA . ASP A 1 234 ? -3.043 -24.695 6.497 1.00 41.69 234 ASP A CA 1
ATOM 1709 C C . ASP A 1 234 ? -4.429 -24.889 7.109 1.00 41.69 234 ASP A C 1
ATOM 1711 O O . ASP A 1 234 ? -5.378 -25.314 6.450 1.00 41.69 234 ASP A O 1
ATOM 1715 N N . VAL A 1 235 ? -4.552 -24.552 8.389 1.00 43.16 235 VAL A N 1
ATOM 1716 C CA . VAL A 1 235 ? -5.838 -24.516 9.083 1.00 43.16 235 VAL A CA 1
ATOM 1717 C C . VAL A 1 235 ? -6.302 -23.068 9.093 1.00 43.16 235 VAL A C 1
ATOM 1719 O O . VAL A 1 235 ? -5.825 -22.244 9.874 1.00 43.16 235 VAL A O 1
ATOM 1722 N N . VAL A 1 236 ? -7.235 -22.746 8.198 1.00 42.62 236 VAL A N 1
ATOM 1723 C CA . VAL A 1 236 ? -7.835 -21.412 8.106 1.00 42.62 236 VAL A CA 1
ATOM 1724 C C . VAL A 1 236 ? -9.151 -21.410 8.876 1.00 42.62 236 VAL A C 1
ATOM 1726 O O . VAL A 1 236 ? -10.184 -21.839 8.369 1.00 42.62 236 VAL A O 1
ATOM 1729 N N . LEU A 1 237 ? -9.128 -20.901 10.107 1.00 43.66 237 LEU A N 1
ATOM 1730 C CA . LEU A 1 237 ? -10.349 -20.632 10.863 1.00 43.66 237 LEU A CA 1
ATOM 1731 C C . LEU A 1 237 ? -10.892 -19.263 10.443 1.00 43.66 237 LEU A C 1
ATOM 1733 O O . LEU A 1 237 ? -10.290 -18.234 10.742 1.00 43.66 237 LEU A O 1
ATOM 1737 N N . LYS A 1 238 ? -12.024 -19.245 9.734 1.00 40.59 238 LYS A N 1
ATOM 1738 C CA . LYS A 1 238 ? -12.752 -18.008 9.417 1.00 40.59 238 LYS A CA 1
ATOM 1739 C C . LYS A 1 238 ? -13.838 -17.782 10.470 1.00 40.59 238 LYS A C 1
ATOM 1741 O O . LYS A 1 238 ? -14.559 -18.717 10.804 1.00 40.59 238 LYS A O 1
ATOM 1746 N N . ASN A 1 239 ? -13.949 -16.553 10.977 1.00 38.56 239 ASN A N 1
ATOM 1747 C CA . ASN A 1 239 ? -15.006 -16.108 11.901 1.00 38.56 239 ASN A CA 1
ATOM 1748 C C . ASN A 1 239 ? -15.125 -16.928 13.205 1.00 38.56 239 ASN A C 1
ATOM 1750 O O . ASN A 1 239 ? -16.226 -17.150 13.709 1.00 38.56 239 ASN A O 1
ATOM 1754 N N . ALA A 1 240 ? -14.001 -17.399 13.752 1.00 40.66 240 ALA A N 1
ATOM 1755 C CA . ALA A 1 240 ? -13.977 -18.069 15.050 1.00 40.66 240 ALA A CA 1
ATOM 1756 C C . ALA A 1 240 ? -13.722 -17.053 16.173 1.00 40.66 240 ALA A C 1
ATOM 1758 O O . ALA A 1 240 ? -12.647 -16.459 16.241 1.00 40.66 240 ALA A O 1
ATOM 1759 N N . THR A 1 241 ? -14.685 -16.888 17.080 1.00 40.38 241 THR A N 1
ATOM 1760 C CA . THR A 1 241 ? -14.495 -16.119 18.316 1.00 40.38 241 THR A CA 1
ATOM 1761 C C . THR A 1 241 ? -14.034 -17.066 19.417 1.00 40.38 241 THR A C 1
ATOM 1763 O O . THR A 1 241 ? -14.786 -17.928 19.872 1.00 40.38 241 THR A O 1
ATOM 1766 N N . PHE A 1 242 ? -12.788 -16.927 19.860 1.00 43.16 242 PHE A N 1
ATOM 1767 C CA . PHE A 1 242 ? -12.280 -17.691 20.995 1.00 43.16 242 PHE A CA 1
ATOM 1768 C C . PHE A 1 242 ? -12.659 -16.989 22.297 1.00 43.16 242 PHE A C 1
ATOM 1770 O O . PHE A 1 242 ? -12.328 -15.822 22.499 1.00 43.16 242 PHE A O 1
ATOM 1777 N N . LEU A 1 243 ? -13.332 -17.705 23.197 1.00 37.66 243 LEU A N 1
ATOM 1778 C CA . LEU A 1 243 ? -13.491 -17.248 24.574 1.00 37.66 243 LEU A CA 1
ATOM 1779 C C . LEU A 1 243 ? -12.127 -17.366 25.272 1.00 37.66 243 LEU A C 1
ATOM 1781 O O . LEU A 1 243 ? -11.406 -18.353 25.075 1.00 37.66 243 LEU A O 1
ATOM 1785 N N . SER A 1 244 ? -11.765 -16.333 26.035 1.00 35.28 244 SER A N 1
ATOM 1786 C CA . SER A 1 244 ? -10.504 -16.223 26.778 1.00 35.28 244 SER A CA 1
ATOM 1787 C C . SER A 1 244 ? -10.188 -17.528 27.527 1.00 35.28 244 SER A C 1
ATOM 1789 O O . SER A 1 244 ? -11.064 -18.040 28.219 1.00 35.28 244 SER A O 1
ATOM 1791 N N . ASP A 1 245 ? -8.959 -18.034 27.355 1.00 38.22 245 ASP A N 1
ATOM 1792 C CA . ASP A 1 245 ? -8.376 -19.323 27.812 1.00 38.22 245 ASP A CA 1
ATOM 1793 C C . ASP A 1 245 ? -8.377 -20.503 26.820 1.00 38.22 245 ASP A C 1
ATOM 1795 O O . ASP A 1 245 ? -7.861 -21.585 27.115 1.00 38.22 245 ASP A O 1
ATOM 1799 N N . SER A 1 246 ? -8.840 -20.302 25.587 1.00 41.94 246 SER A N 1
ATOM 1800 C CA . SER A 1 246 ? -8.740 -21.329 24.540 1.00 41.94 246 SER A CA 1
ATOM 1801 C C . SER A 1 246 ? -7.354 -21.324 23.882 1.00 41.94 246 SER A C 1
ATOM 1803 O O . SER A 1 246 ? -7.089 -20.527 22.984 1.00 41.94 246 SER A O 1
ATOM 1805 N N . SER A 1 247 ? -6.451 -22.221 24.291 1.00 44.22 247 SER A N 1
ATOM 1806 C CA . SER A 1 247 ? -5.193 -22.432 23.558 1.00 44.22 247 SER A CA 1
ATOM 1807 C C . SER A 1 247 ? -5.407 -23.375 22.367 1.00 44.22 247 SER A C 1
ATOM 1809 O O . SER A 1 247 ? -5.894 -24.495 22.521 1.00 44.22 247 SER A O 1
ATOM 1811 N N . LEU A 1 248 ? -5.037 -22.928 21.162 1.00 44.78 248 LEU A N 1
ATOM 1812 C CA . LEU A 1 248 ? -4.918 -23.797 19.990 1.00 44.78 248 LEU A CA 1
ATOM 1813 C C . LEU A 1 248 ? -3.505 -24.400 19.992 1.00 44.78 248 LEU A C 1
ATOM 1815 O O . LEU A 1 248 ? -2.507 -23.707 19.737 1.00 44.78 248 LEU A O 1
ATOM 1819 N N . THR A 1 249 ? -3.390 -25.682 20.327 1.00 45.59 249 THR A N 1
ATOM 1820 C CA . THR A 1 249 ? -2.116 -26.412 20.280 1.00 45.59 249 THR A CA 1
ATOM 1821 C C . THR A 1 249 ? -2.070 -27.269 19.025 1.00 45.59 249 THR A C 1
ATOM 1823 O O . THR A 1 249 ? -2.975 -28.055 18.758 1.00 45.59 249 THR A O 1
ATOM 1826 N N . CYS A 1 250 ? -1.012 -27.080 18.234 1.00 40.94 250 CYS A N 1
ATOM 1827 C CA . CYS A 1 250 ? -0.731 -27.916 17.077 1.00 40.94 250 CYS A CA 1
ATOM 1828 C C . CYS A 1 250 ? 0.343 -28.910 17.492 1.00 40.94 250 CYS A C 1
ATOM 1830 O O . CYS A 1 250 ? 1.451 -28.498 17.840 1.00 40.94 250 CYS A O 1
ATOM 1832 N N . ASN A 1 251 ? 0.002 -30.195 17.506 1.00 47.53 251 ASN A N 1
ATOM 1833 C CA . ASN A 1 251 ? 0.998 -31.239 17.693 1.00 47.53 251 ASN A CA 1
ATOM 1834 C C . ASN A 1 251 ? 1.632 -31.578 16.341 1.00 47.53 251 ASN A C 1
ATOM 1836 O O . ASN A 1 251 ? 0.965 -31.560 15.308 1.00 47.53 251 ASN A O 1
ATOM 1840 N N . VAL A 1 252 ? 2.918 -31.932 16.370 1.00 41.94 252 VAL A N 1
ATOM 1841 C CA . VAL A 1 252 ? 3.755 -32.328 15.215 1.00 41.94 252 VAL A CA 1
ATOM 1842 C C . VAL A 1 252 ? 3.180 -33.476 14.363 1.00 41.94 252 VAL A C 1
ATOM 1844 O O . VAL A 1 252 ? 3.710 -33.775 13.302 1.00 41.94 252 VAL A O 1
ATOM 1847 N N . SER A 1 253 ? 2.081 -34.096 14.792 1.00 49.06 253 SER A N 1
ATOM 1848 C CA . SER A 1 253 ? 1.344 -35.146 14.088 1.00 49.06 253 SER A CA 1
ATOM 1849 C C . SER A 1 253 ? 0.205 -34.644 13.184 1.00 49.06 253 SER A C 1
ATOM 1851 O O . SER A 1 253 ? -0.599 -35.457 12.742 1.00 49.06 253 SER A O 1
ATOM 1853 N N . GLY A 1 254 ? 0.065 -33.332 12.947 1.00 44.53 254 GLY A N 1
ATOM 1854 C CA . GLY A 1 254 ? -1.037 -32.793 12.129 1.00 44.53 254 GLY A CA 1
ATOM 1855 C C . GLY A 1 254 ? -2.416 -32.905 12.796 1.00 44.53 254 GLY A C 1
ATOM 1856 O O . GLY A 1 254 ? -3.449 -32.782 12.138 1.00 44.53 254 GLY A O 1
ATOM 1857 N N . THR A 1 255 ? -2.442 -33.156 14.107 1.00 44.16 255 THR A N 1
ATOM 1858 C CA . THR A 1 255 ? -3.667 -33.184 14.908 1.00 44.16 255 THR A CA 1
ATOM 1859 C C . THR A 1 255 ? -3.971 -31.778 15.406 1.00 44.16 255 THR A C 1
ATOM 1861 O O . THR A 1 255 ? -3.160 -31.181 16.124 1.00 44.16 255 THR A O 1
ATOM 1864 N N . LEU A 1 256 ? -5.155 -31.271 15.059 1.00 49.19 256 LEU A N 1
ATOM 1865 C CA . LEU A 1 256 ? -5.682 -30.047 15.649 1.00 49.19 256 LEU A CA 1
ATOM 1866 C C . LEU A 1 256 ? -6.404 -30.391 16.955 1.00 49.19 256 LEU A C 1
ATOM 1868 O O . LEU A 1 256 ? -7.384 -31.141 16.946 1.00 49.19 256 LEU A O 1
ATOM 1872 N N . SER A 1 257 ? -5.927 -29.837 18.067 1.00 51.31 257 SER A N 1
ATOM 1873 C CA . SER A 1 257 ? -6.562 -29.992 19.375 1.00 51.31 257 SER A CA 1
ATOM 1874 C C . SER A 1 257 ? -7.186 -28.670 19.802 1.00 51.31 257 SER A C 1
ATOM 1876 O O . SER A 1 257 ? -6.496 -27.657 19.947 1.00 51.31 257 SER A O 1
ATOM 1878 N N . PHE A 1 258 ? -8.498 -28.685 20.023 1.00 55.62 258 PHE A N 1
ATOM 1879 C CA . PHE A 1 258 ? -9.213 -27.570 20.632 1.00 55.62 258 PHE A CA 1
ATOM 1880 C C . PHE A 1 258 ? -9.208 -27.734 22.158 1.00 55.62 258 PHE A C 1
ATOM 1882 O O . PHE A 1 258 ? -9.487 -28.819 22.669 1.00 55.62 258 PHE A O 1
ATOM 1889 N N . GLY A 1 259 ? -8.879 -26.661 22.885 1.00 49.25 259 GLY A N 1
ATOM 1890 C CA . GLY A 1 259 ? -9.000 -26.602 24.345 1.00 49.25 259 GLY A CA 1
ATOM 1891 C C . GLY A 1 259 ? -10.451 -26.700 24.845 1.00 49.25 259 GLY A C 1
ATOM 1892 O O . GLY A 1 259 ? -11.388 -26.914 24.080 1.00 49.25 259 GLY A O 1
ATOM 1893 N N . SER A 1 260 ? -10.643 -26.528 26.154 1.00 43.69 260 SER A N 1
ATOM 1894 C CA . SER A 1 260 ? -11.858 -26.921 26.889 1.00 43.69 260 SER A CA 1
ATOM 1895 C C . SER A 1 260 ? -13.167 -26.217 26.499 1.00 43.69 260 SER A C 1
ATOM 1897 O O . SER A 1 260 ? -14.226 -26.703 26.896 1.00 43.69 260 SE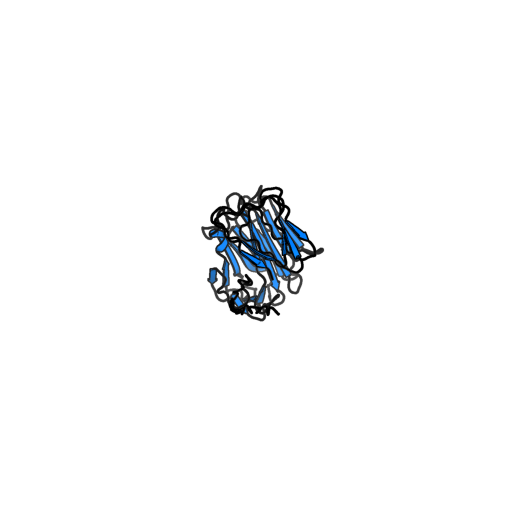R A O 1
ATOM 1899 N N . ARG A 1 261 ? -13.150 -25.119 25.725 1.00 48.56 261 ARG A N 1
ATOM 1900 C CA . ARG A 1 261 ? -14.366 -24.464 25.207 1.00 48.56 261 ARG A CA 1
ATOM 1901 C C . ARG A 1 261 ? -14.124 -23.725 23.892 1.00 48.56 261 ARG A C 1
ATOM 1903 O O . ARG A 1 261 ? -13.503 -22.674 23.884 1.00 48.56 261 ARG A O 1
ATOM 1910 N N . VAL A 1 262 ? -14.724 -24.201 22.804 1.00 46.59 262 VAL A N 1
ATOM 1911 C CA . VAL A 1 262 ? -14.899 -23.421 21.567 1.00 46.59 262 VAL A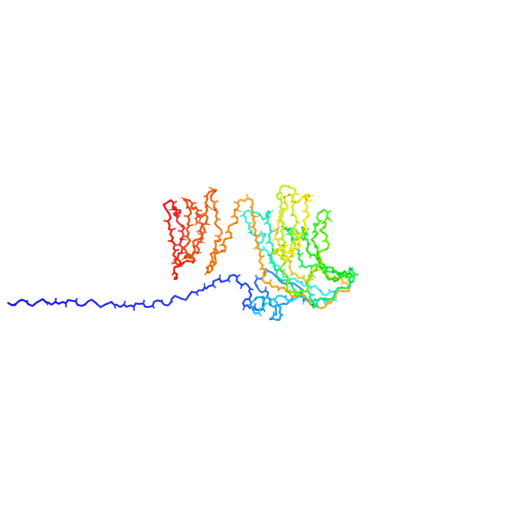 CA 1
ATOM 1912 C C . VAL A 1 262 ? -16.394 -23.247 21.348 1.00 46.59 262 VAL A C 1
ATOM 1914 O O . VAL A 1 262 ? -17.128 -24.233 21.329 1.00 46.59 262 VAL A O 1
ATOM 1917 N N . THR A 1 263 ? -16.853 -22.001 21.246 1.00 45.88 263 THR A N 1
ATOM 1918 C CA . THR A 1 263 ? -18.251 -21.689 20.921 1.00 45.88 263 THR A CA 1
ATOM 1919 C C . THR A 1 263 ? -18.278 -21.106 19.521 1.00 45.88 263 THR A C 1
ATOM 1921 O O . THR A 1 263 ? -17.630 -20.096 19.262 1.00 45.88 263 THR A O 1
ATOM 1924 N N . PHE A 1 264 ? -18.996 -21.764 18.619 1.00 46.81 264 PHE A N 1
ATOM 1925 C CA . PHE A 1 264 ? -19.183 -21.292 17.253 1.00 46.81 264 PHE A CA 1
ATOM 1926 C C . PHE A 1 264 ? -20.447 -20.435 17.180 1.00 46.81 264 PHE A C 1
ATOM 1928 O O . PHE A 1 264 ? -21.442 -20.747 17.836 1.00 46.81 264 PHE A O 1
ATOM 1935 N N . ASP A 1 265 ? -20.412 -19.363 16.392 1.00 44.06 265 ASP A N 1
ATOM 1936 C CA . ASP A 1 265 ? -21.621 -18.619 16.037 1.00 44.06 265 ASP A CA 1
ATOM 1937 C C . ASP A 1 265 ? -22.551 -19.543 15.219 1.00 44.06 265 ASP A C 1
ATOM 1939 O O . ASP A 1 265 ? -22.060 -20.257 14.336 1.00 44.06 265 ASP A O 1
ATOM 1943 N N . PRO A 1 266 ? -23.869 -19.575 15.499 1.00 39.44 266 PRO A N 1
ATOM 1944 C CA . PRO A 1 266 ? -24.828 -20.404 14.766 1.00 39.44 266 PRO A CA 1
ATOM 1945 C C . PRO A 1 266 ? -24.854 -20.161 13.247 1.00 39.44 266 PRO A C 1
ATOM 1947 O O . PRO A 1 266 ? -25.311 -21.037 12.518 1.00 39.44 266 PRO A O 1
ATOM 1950 N N . ASN A 1 267 ? -24.354 -19.021 12.763 1.00 40.78 267 ASN A N 1
ATOM 1951 C CA . ASN A 1 267 ? -24.283 -18.688 11.339 1.00 40.78 267 ASN A CA 1
ATOM 1952 C C . ASN A 1 267 ? -22.898 -18.935 10.713 1.00 40.78 267 ASN A C 1
ATOM 1954 O O . ASN A 1 267 ? -22.699 -18.648 9.531 1.00 40.78 267 ASN A O 1
ATOM 1958 N N . THR A 1 268 ? -21.930 -19.456 11.470 1.00 42.66 268 THR A N 1
ATOM 1959 C CA . THR A 1 268 ? -20.569 -19.688 10.971 1.00 42.66 268 THR A CA 1
ATOM 1960 C C . THR A 1 268 ? -20.410 -21.109 10.444 1.00 42.66 268 THR A C 1
ATOM 1962 O O . THR A 1 268 ? -20.623 -22.088 11.154 1.00 42.66 268 THR A O 1
ATOM 1965 N N . THR A 1 269 ? -19.962 -21.228 9.192 1.00 41.69 269 THR A N 1
ATOM 1966 C CA . THR A 1 269 ? -19.453 -22.493 8.647 1.00 41.69 269 THR A CA 1
ATOM 1967 C C . THR A 1 269 ? -17.975 -22.625 8.993 1.00 41.69 269 THR A C 1
ATOM 1969 O O . THR A 1 269 ? -17.170 -21.767 8.627 1.00 41.69 269 THR A O 1
ATOM 1972 N N . VAL A 1 270 ? -17.609 -23.705 9.681 1.00 45.28 270 VAL A N 1
ATOM 1973 C CA . VAL A 1 270 ? -16.213 -24.015 10.005 1.00 45.28 270 VAL A CA 1
ATOM 1974 C C . VAL A 1 270 ? -15.768 -25.181 9.143 1.00 45.28 270 VAL A C 1
ATOM 1976 O O . VAL A 1 270 ? -16.218 -26.303 9.348 1.00 45.28 270 VAL A O 1
ATOM 1979 N N . ASN A 1 271 ? -14.870 -24.905 8.201 1.00 41.84 271 ASN A N 1
ATOM 1980 C CA . ASN A 1 271 ? -14.207 -25.936 7.414 1.00 41.84 271 ASN A CA 1
ATOM 1981 C C . ASN A 1 271 ? -12.886 -26.289 8.094 1.00 41.84 271 ASN A C 1
ATOM 1983 O O . ASN A 1 271 ? -11.947 -25.491 8.086 1.00 41.84 271 ASN A O 1
ATOM 1987 N N . VAL A 1 272 ? -12.816 -27.477 8.693 1.00 46.84 272 VAL A N 1
ATOM 1988 C CA . VAL A 1 272 ? -11.565 -28.011 9.244 1.00 46.84 272 VAL A CA 1
ATOM 1989 C C . VAL A 1 272 ? -11.014 -29.040 8.266 1.00 46.84 272 VAL A C 1
ATOM 1991 O O . VAL A 1 272 ? -11.647 -30.067 8.031 1.00 46.84 272 VAL A O 1
ATOM 1994 N N . VAL A 1 273 ? -9.826 -28.768 7.721 1.00 42.56 273 VAL A N 1
ATOM 1995 C CA . VAL A 1 273 ? -9.034 -29.746 6.966 1.00 42.56 273 VAL A CA 1
ATOM 1996 C C . VAL A 1 273 ? -7.892 -30.192 7.870 1.00 42.56 273 VAL A C 1
ATOM 1998 O O . VAL A 1 273 ? -6.982 -29.418 8.160 1.00 42.56 273 VAL A O 1
ATOM 2001 N N . ALA A 1 274 ? -7.971 -31.420 8.371 1.00 46.81 274 ALA A N 1
ATOM 2002 C CA . ALA A 1 274 ? -6.952 -32.004 9.237 1.00 46.81 274 ALA A CA 1
ATOM 2003 C C . ALA A 1 274 ? -6.853 -33.513 8.988 1.00 46.81 274 ALA A C 1
ATOM 2005 O O . ALA A 1 274 ? -7.855 -34.152 8.675 1.00 46.81 274 ALA A O 1
ATOM 2006 N N . GLN A 1 275 ? -5.665 -34.093 9.189 1.00 40.16 275 GLN A N 1
ATOM 2007 C CA . GLN A 1 275 ? -5.476 -35.554 9.144 1.00 40.16 275 GLN A CA 1
ATOM 2008 C C . GLN A 1 275 ? -6.209 -36.256 10.298 1.00 40.16 275 GLN A C 1
ATOM 2010 O O . GLN A 1 275 ? -6.585 -37.421 10.212 1.00 40.16 275 GLN A O 1
ATOM 2015 N N . SER A 1 276 ? -6.408 -35.550 11.414 1.00 43.09 276 SER A N 1
ATOM 2016 C CA . SER A 1 276 ? -7.234 -36.002 12.533 1.00 43.09 276 SER A CA 1
ATOM 2017 C C . SER A 1 276 ? -7.736 -34.811 13.353 1.00 43.09 276 SER A C 1
ATOM 2019 O O . SER A 1 276 ? -6.999 -33.853 13.594 1.00 43.09 276 SER A O 1
ATOM 2021 N N . VAL A 1 277 ? -8.990 -34.882 13.808 1.00 48.75 277 VAL A N 1
ATOM 2022 C CA . VAL A 1 277 ? -9.587 -33.911 14.738 1.00 48.75 277 VAL A CA 1
ATOM 2023 C C . VAL A 1 277 ? -9.854 -34.619 16.061 1.00 48.75 277 VAL A C 1
ATOM 2025 O O . VAL A 1 277 ? -10.626 -35.575 16.110 1.00 48.75 277 VAL A O 1
ATOM 2028 N N . ALA A 1 278 ? -9.227 -34.151 17.140 1.00 52.03 278 ALA A N 1
ATOM 2029 C CA . ALA A 1 278 ? -9.516 -34.622 18.490 1.00 52.03 278 ALA A CA 1
ATOM 2030 C C . ALA A 1 278 ? -10.425 -33.604 19.191 1.00 52.03 278 ALA A C 1
ATOM 2032 O O . ALA A 1 278 ? -10.011 -32.489 19.510 1.00 52.03 278 ALA A O 1
ATOM 2033 N N . MET A 1 279 ? -11.682 -33.984 19.419 1.00 54.09 279 MET A N 1
ATOM 2034 C CA . MET A 1 279 ? -12.644 -33.167 20.157 1.00 54.09 279 MET A CA 1
ATOM 2035 C C . MET A 1 279 ? -12.527 -33.469 21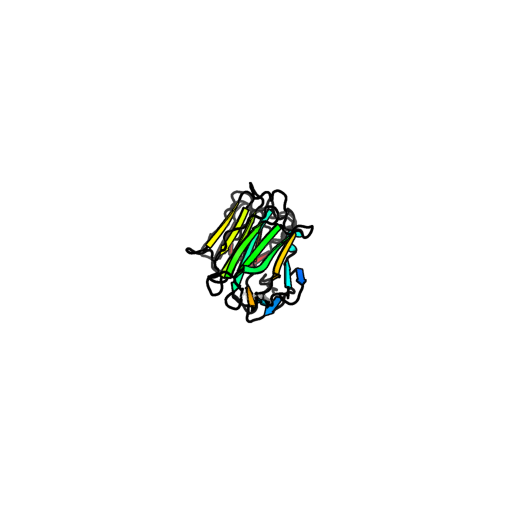.653 1.00 54.09 279 MET A C 1
ATOM 2037 O O . MET A 1 279 ? -12.818 -34.582 22.092 1.00 54.09 279 MET A O 1
ATOM 2041 N N . GLY A 1 280 ? -12.077 -32.489 22.440 1.00 56.66 280 GLY A N 1
ATOM 2042 C CA . GLY A 1 280 ? -12.071 -32.588 23.899 1.00 56.66 280 GLY A CA 1
ATOM 2043 C C . GLY A 1 280 ? -13.489 -32.545 24.494 1.00 56.66 280 GLY A C 1
ATOM 2044 O O . GLY A 1 280 ? -14.437 -32.122 23.824 1.00 56.66 280 GLY A O 1
ATOM 2045 N N . PRO A 1 281 ? -13.667 -32.957 25.762 1.00 46.25 281 PRO A N 1
ATOM 2046 C CA . PRO A 1 281 ? -14.934 -32.773 26.462 1.00 46.25 281 PRO A CA 1
ATOM 2047 C C . PRO A 1 281 ? -15.278 -31.275 26.546 1.00 46.25 281 PRO A C 1
ATOM 2049 O O . PRO A 1 281 ? -14.445 -30.480 26.975 1.00 46.25 281 PRO A O 1
ATOM 2052 N N . GLY A 1 282 ? -16.504 -30.898 26.159 1.00 53.53 282 GLY A N 1
ATOM 2053 C CA . GLY A 1 282 ? -17.010 -29.520 26.291 1.00 53.53 282 GLY A CA 1
ATOM 2054 C C . GLY A 1 282 ? -17.307 -28.761 24.992 1.00 53.53 282 GLY A C 1
ATOM 2055 O O . GLY A 1 282 ? -17.641 -27.580 25.064 1.00 53.53 282 GLY A O 1
ATOM 2056 N N . ILE A 1 283 ? -17.233 -29.398 23.817 1.00 51.41 283 ILE A N 1
ATOM 2057 C CA . ILE A 1 283 ? -17.655 -28.762 22.559 1.00 51.41 283 ILE A CA 1
ATOM 2058 C C . ILE A 1 283 ? -19.181 -28.827 22.434 1.00 51.41 283 ILE A C 1
ATOM 2060 O O . ILE A 1 283 ? -19.766 -29.907 22.385 1.00 51.41 283 ILE A O 1
ATOM 2064 N N . SER A 1 284 ? -19.821 -27.659 22.375 1.00 48.69 284 SER A N 1
ATOM 2065 C CA . SER A 1 284 ? -21.257 -27.515 22.134 1.00 48.69 284 SER A CA 1
ATOM 2066 C C . SER A 1 284 ? -21.462 -26.894 20.758 1.00 48.69 284 SER A C 1
ATOM 2068 O O . SER A 1 284 ? -21.071 -25.751 20.536 1.00 48.69 284 SER A O 1
ATOM 2070 N N . ILE A 1 285 ? -22.082 -27.640 19.845 1.00 52.78 285 ILE A N 1
ATOM 2071 C CA . ILE A 1 285 ? -22.515 -27.132 18.540 1.00 52.78 285 ILE A CA 1
ATOM 2072 C C . ILE A 1 285 ? -23.940 -26.593 18.731 1.00 52.78 285 ILE A C 1
ATOM 2074 O O . ILE A 1 285 ? -24.824 -27.378 19.088 1.00 52.78 285 ILE A O 1
ATOM 2078 N N . PRO A 1 286 ? -24.188 -25.280 18.567 1.00 45.50 286 PRO A N 1
ATOM 2079 C CA . PRO A 1 286 ? -25.535 -24.733 18.672 1.00 45.50 286 PRO A CA 1
ATOM 2080 C C . PRO A 1 286 ? -26.477 -25.400 17.670 1.00 45.50 286 PRO A C 1
ATOM 2082 O O . PRO A 1 286 ? -26.074 -25.774 16.567 1.00 45.50 286 PRO A O 1
ATOM 2085 N N . GLN A 1 287 ? -27.753 -25.517 18.030 1.00 33.41 287 GLN A N 1
ATOM 2086 C CA . GLN A 1 287 ? -28.772 -26.019 17.116 1.00 33.41 287 GLN A CA 1
ATOM 2087 C C . GLN A 1 287 ? -28.827 -25.125 15.864 1.00 33.41 287 GLN A C 1
ATOM 2089 O O . GLN A 1 287 ? -29.138 -23.942 15.968 1.00 33.41 287 GLN A O 1
ATOM 2094 N N . GLY A 1 288 ? -28.503 -25.693 14.697 1.00 38.22 288 GLY A N 1
ATOM 2095 C CA . GLY A 1 288 ? -28.448 -24.983 13.411 1.00 38.22 288 GLY A CA 1
ATOM 2096 C C . GLY A 1 288 ? -27.040 -24.777 12.840 1.00 38.22 288 GLY A C 1
ATOM 2097 O O . GLY A 1 288 ? -26.922 -24.544 11.642 1.00 38.22 288 GLY A O 1
ATOM 2098 N N . ALA A 1 289 ? -25.982 -24.937 13.643 1.00 39.31 289 ALA A N 1
ATOM 2099 C CA . ALA A 1 289 ? -24.613 -24.885 13.136 1.00 39.31 289 ALA A CA 1
ATOM 2100 C C . ALA A 1 289 ? -24.236 -26.199 12.430 1.00 39.31 289 ALA A C 1
ATOM 2102 O O . ALA A 1 289 ? -24.500 -27.293 12.937 1.00 39.31 289 ALA A O 1
ATOM 2103 N N . VAL A 1 290 ? -23.590 -26.089 11.267 1.00 43.78 290 VAL A N 1
ATOM 2104 C CA . VAL A 1 290 ? -23.034 -27.225 10.521 1.00 43.78 290 VAL A CA 1
ATOM 2105 C C . VAL A 1 290 ? -21.521 -27.215 10.700 1.00 43.78 290 VAL A C 1
ATOM 2107 O O . VAL A 1 290 ? -20.841 -26.280 10.280 1.00 43.78 290 VAL A O 1
ATOM 2110 N N . LEU A 1 291 ? -20.998 -28.256 11.347 1.00 48.81 291 LEU A N 1
ATOM 2111 C CA . LEU A 1 291 ? -19.566 -28.518 11.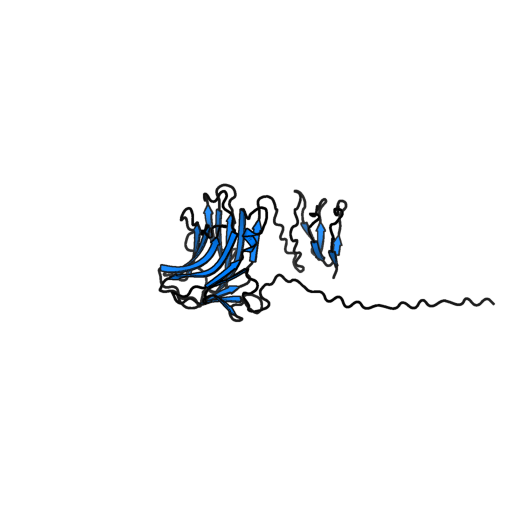410 1.00 48.81 291 LEU A CA 1
ATOM 2112 C C . LEU A 1 291 ? -19.220 -29.491 10.285 1.00 48.81 291 LEU A C 1
ATOM 2114 O O . LEU A 1 291 ? -19.542 -30.676 10.384 1.00 48.81 291 LEU A O 1
ATOM 2118 N N . ASP A 1 292 ? -18.591 -28.985 9.228 1.00 44.94 292 ASP A N 1
ATOM 2119 C CA . ASP A 1 292 ? -18.140 -29.808 8.110 1.00 44.94 292 ASP A CA 1
ATOM 2120 C C . ASP A 1 292 ? -16.662 -30.162 8.325 1.00 44.94 292 ASP A C 1
ATOM 2122 O O . ASP A 1 292 ? -15.765 -29.313 8.256 1.00 44.94 292 ASP A O 1
ATOM 2126 N N . ILE A 1 293 ? -16.407 -31.420 8.691 1.00 47.16 293 ILE A N 1
ATOM 2127 C CA . ILE A 1 293 ? -15.053 -31.934 8.922 1.00 47.16 293 ILE A CA 1
ATOM 2128 C C . ILE A 1 293 ? -14.671 -32.782 7.719 1.00 47.16 293 ILE A C 1
ATOM 2130 O O . ILE A 1 293 ? -15.164 -33.899 7.558 1.00 47.16 293 ILE A O 1
ATOM 2134 N N . SER A 1 294 ? -13.745 -32.278 6.908 1.00 38.41 294 SER A N 1
ATOM 2135 C CA . SER A 1 294 ? -13.149 -33.063 5.834 1.00 38.41 294 SER A CA 1
ATOM 2136 C C . SER A 1 294 ? -11.821 -33.635 6.319 1.00 38.41 294 SER A C 1
ATOM 2138 O O . SER A 1 294 ? -10.831 -32.914 6.447 1.00 38.41 294 SER A O 1
ATOM 2140 N N . ILE A 1 295 ? -11.807 -34.939 6.590 1.00 36.06 295 ILE A N 1
ATOM 2141 C CA . ILE A 1 295 ? -10.595 -35.690 6.939 1.00 36.06 295 ILE A CA 1
ATOM 2142 C C . ILE A 1 295 ? -9.988 -36.218 5.634 1.00 36.06 295 ILE A C 1
ATOM 2144 O O . ILE A 1 295 ? -10.691 -36.887 4.873 1.00 36.06 295 ILE A O 1
ATOM 2148 N N . GLN A 1 296 ? -8.721 -35.889 5.364 1.00 42.31 296 GLN A N 1
ATOM 2149 C CA . GLN A 1 296 ? -7.935 -36.471 4.266 1.00 42.31 296 GLN A CA 1
ATOM 2150 C C . GLN A 1 296 ? -7.014 -37.571 4.782 1.00 42.31 296 GLN A C 1
ATOM 2152 O O . GLN A 1 296 ? -6.378 -37.346 5.838 1.00 42.31 296 GLN A O 1
#

Foldseek 3Di:
DDDDDDDDDDDDDDDDPPPDDDPPPPPQPDLDLVVFPDKDWDQWGWAQVQDPDDRIFIKGFADQATWMKTKHQVQQVDPPHFQKKKKKKKKACPQKWADAAWKFWFKFFAFPVRDTQKTWMWHQHPVGIWIKIAGPPVRDIWDTHHDDHDIWMWMWIWGQPDQTKIKIWIHPPPPIDITMDGRHPCHPTGGRMMIGHRHDGHPRMGGIMRMGDMDMDTDGPQADDDQDDDVPDGQDFDPWHDDPPWDFDQDPQQETETPQDTDHDLPDEHEGETCDYDYDPHYDRPVNRDHDYDHD

Sequence (296 aa):
MSQKKAAGSLFRFLTLASTFFLFQQGQALACSTSAWSSTDGTAVTAVNAAAYEGDCGLRLTLSGTATGLVKDATPGTVTPAVTEYVARFYAYFDDAQLSNGSEFTLFNALDSGSNELFSLKARGTAAGTALYLEDADSGKATNNLLVPTGWRAIVLHWNTSGSGQLELIIDREQDGMTETITGLTNSGQEIDSIQLGAITNNAGTSGNVDIDSFLSRRAGTGGLMVQKSCSGTDVVLKNATFLSDSSLTCNVSGTLSFGSRVTFDPNTTVNVVAQSVAMGPGISIPQGAVLDISIQ